Protein AF-0000000077109874 (afdb_homodimer)

Sequence (284 aa):
MPVMHNCFLELARESLQHNGEQWTRNAISRSYYGMYHSALRITNNLTPTHDTDGERLPGGSHMRLYTAFCNGEAAKVNGVDVDKVRKIGIKLKMLHAQRVNADYRLERKINRITAISALQDAEEIDALVDRMMNNPDDSLTAMPVMHNCFLELARESLQHNGEQWTRNAISRSYYGMYHSALRITNNLTPTHDTDGERLPGGSHMRLYTAFCNGEAAKVNGVDVDKVRKIGIKLKMLHAQRVNADYRLERKINRITAISALQDAEEIDALVDRMMNNPDDSLTA

Radius of gyration: 20.16 Å; Cα contacts (8 Å, |Δi|>4): 405; chains: 2; bounding box: 34×66×47 Å

pLDDT: mean 92.25, std 11.87, range [37.34, 98.88]

Nearest PDB structures (foldseek):
  2hsb-assembly1_A  TM=6.648E-01  e=2.455E-03  Archaeoglobus fulgidus
  2hsb-assembly1_A  TM=6.647E-01  e=2.513E-03  Archaeoglobus fulgidus

Organism: Salmonella typhi (NCBI:txid90370)

Structure (mmCIF, N/CA/C/O backbone):
data_AF-0000000077109874-model_v1
#
loop_
_entity.id
_entity.type
_entity.pdbx_description
1 polymer 'Bacteriophage protein'
#
loop_
_atom_site.group_PDB
_atom_site.id
_atom_site.type_symbol
_atom_site.label_atom_id
_atom_site.label_alt_id
_atom_site.label_comp_id
_atom_site.label_asym_id
_atom_site.label_entity_id
_atom_site.label_seq_id
_atom_site.pdbx_PDB_ins_code
_atom_site.Cartn_x
_atom_site.Cartn_y
_atom_site.Cartn_z
_atom_site.occupancy
_atom_site.B_iso_or_equiv
_atom_site.auth_seq_id
_atom_site.auth_comp_id
_atom_site.auth_asym_id
_atom_site.auth_atom_id
_atom_site.pdbx_PDB_model_num
ATOM 1 N N . MET A 1 1 ? 7.094 16.438 -13.391 1 62.62 1 MET A N 1
ATOM 2 C CA . MET A 1 1 ? 6.91 17.156 -12.133 1 62.62 1 MET A CA 1
ATOM 3 C C . MET A 1 1 ? 7.062 16.219 -10.945 1 62.62 1 MET A C 1
ATOM 5 O O . MET A 1 1 ? 6.73 15.039 -11.031 1 62.62 1 MET A O 1
ATOM 9 N N . PRO A 1 2 ? 7.629 16.75 -9.898 1 80.12 2 PRO A N 1
ATOM 10 C CA . PRO A 1 2 ? 7.762 15.891 -8.711 1 80.12 2 PRO A CA 1
ATOM 11 C C . PRO A 1 2 ? 6.414 15.477 -8.125 1 80.12 2 PRO A C 1
ATOM 13 O O . PRO A 1 2 ? 5.449 16.234 -8.195 1 80.12 2 PRO A O 1
ATOM 16 N N . VAL A 1 3 ? 6.281 14.289 -7.789 1 86.06 3 VAL A N 1
ATOM 17 C CA . VAL A 1 3 ? 5.047 13.781 -7.203 1 86.06 3 VAL A CA 1
ATOM 18 C C . VAL A 1 3 ? 4.914 14.266 -5.766 1 86.06 3 VAL A C 1
ATOM 20 O O . VAL A 1 3 ? 5.883 14.234 -5 1 86.06 3 VAL A O 1
ATOM 23 N N . MET A 1 4 ? 3.736 14.82 -5.477 1 87.94 4 MET A N 1
ATOM 24 C CA . MET A 1 4 ? 3.398 15.297 -4.137 1 87.94 4 MET A CA 1
ATOM 25 C C . MET A 1 4 ? 2.133 14.617 -3.625 1 87.94 4 MET A C 1
ATOM 27 O O . MET A 1 4 ? 1.492 13.859 -4.352 1 87.94 4 MET A O 1
ATOM 31 N N . HIS A 1 5 ? 1.854 14.883 -2.371 1 88.19 5 HIS A N 1
ATOM 32 C CA . HIS A 1 5 ? 0.682 14.281 -1.741 1 88.19 5 HIS A CA 1
ATOM 33 C C . HIS A 1 5 ? -0.582 14.57 -2.547 1 88.19 5 HIS A C 1
ATOM 35 O O . HIS A 1 5 ? -1.475 13.719 -2.627 1 88.19 5 HIS A O 1
ATOM 41 N N . ASN A 1 6 ? -0.704 15.727 -3.182 1 91.56 6 ASN A N 1
ATOM 42 C CA . ASN A 1 6 ? -1.906 16.109 -3.918 1 91.56 6 ASN A CA 1
ATOM 43 C C . ASN A 1 6 ? -2.07 15.273 -5.188 1 91.56 6 ASN A C 1
ATOM 45 O O . ASN A 1 6 ? -3.174 15.164 -5.723 1 91.56 6 ASN A O 1
ATOM 49 N N . CYS A 1 7 ? -0.994 14.734 -5.652 1 94.62 7 CYS A N 1
ATOM 50 C CA . CYS A 1 7 ? -1.055 13.875 -6.828 1 94.62 7 CYS A CA 1
ATOM 51 C C . CYS A 1 7 ? -1.838 12.602 -6.531 1 94.62 7 CYS A C 1
ATOM 53 O O . CYS A 1 7 ? -2.541 12.078 -7.402 1 94.62 7 CYS A O 1
ATOM 55 N N . PHE A 1 8 ? -1.703 12.109 -5.316 1 97.38 8 PHE A N 1
ATOM 56 C CA . PHE A 1 8 ? -2.467 10.938 -4.914 1 97.38 8 PHE A CA 1
ATOM 57 C C . PHE A 1 8 ? -3.961 11.234 -4.906 1 97.38 8 PHE A C 1
ATOM 59 O O . PHE A 1 8 ? -4.766 10.406 -5.336 1 97.38 8 PHE A O 1
ATOM 66 N N . LEU A 1 9 ? -4.273 12.414 -4.426 1 98.06 9 LEU A N 1
ATOM 67 C CA . LEU A 1 9 ? -5.68 12.789 -4.352 1 98.06 9 LEU A CA 1
ATOM 68 C C . LEU A 1 9 ? -6.27 12.961 -5.746 1 98.06 9 LEU A C 1
ATOM 70 O O . LEU A 1 9 ? -7.426 12.602 -5.988 1 98.06 9 LEU A O 1
ATOM 74 N N . GLU A 1 10 ? -5.516 13.477 -6.625 1 97.56 10 GLU A N 1
ATOM 75 C CA . GLU A 1 10 ? -5.949 13.594 -8.016 1 97.56 10 GLU A CA 1
ATOM 76 C C . GLU A 1 10 ? -6.191 12.219 -8.633 1 97.56 10 GLU A C 1
ATOM 78 O O . GLU A 1 10 ? -7.168 12.023 -9.359 1 97.56 10 GLU A O 1
ATOM 83 N N . LEU A 1 11 ? -5.293 11.32 -8.359 1 97.62 11 LEU A N 1
ATOM 84 C CA . LEU A 1 11 ? -5.449 9.961 -8.852 1 97.62 11 LEU A CA 1
ATOM 85 C C . LEU A 1 11 ? -6.699 9.312 -8.273 1 97.62 11 LEU A C 1
ATOM 87 O O . LEU A 1 11 ? -7.398 8.57 -8.969 1 97.62 11 LEU A O 1
ATOM 91 N N . ALA A 1 12 ? -6.914 9.539 -6.984 1 98.44 12 ALA A N 1
ATOM 92 C CA . ALA A 1 12 ? -8.125 9.016 -6.355 1 98.44 12 ALA A CA 1
ATOM 93 C C . ALA A 1 12 ? -9.375 9.555 -7.039 1 98.44 12 ALA A C 1
ATOM 95 O O . ALA A 1 12 ? -10.312 8.805 -7.332 1 98.44 12 ALA A O 1
ATOM 96 N N . ARG A 1 13 ? -9.391 10.836 -7.312 1 98.25 13 ARG A N 1
ATOM 97 C CA . ARG A 1 13 ? -10.516 11.469 -8 1 98.25 13 ARG A CA 1
ATOM 98 C C . ARG A 1 13 ? -10.711 10.859 -9.391 1 98.25 13 ARG A C 1
ATOM 100 O O . ARG A 1 13 ? -11.844 10.578 -9.789 1 98.25 13 ARG A O 1
ATOM 107 N N . GLU A 1 14 ? -9.648 10.727 -10.117 1 97.69 14 GLU A N 1
ATOM 108 C CA . GLU A 1 14 ? -9.711 10.133 -11.453 1 97.69 14 GLU A CA 1
ATOM 109 C C . GLU A 1 14 ? -10.258 8.711 -11.391 1 97.69 14 GLU A C 1
ATOM 111 O O . GLU A 1 14 ? -11.023 8.297 -12.266 1 97.69 14 GLU A O 1
ATOM 116 N N . SER A 1 15 ? -9.812 7.949 -10.398 1 97.75 15 SER A N 1
ATOM 117 C CA . SER A 1 15 ? -10.281 6.578 -10.234 1 97.75 15 SER A CA 1
ATOM 118 C C . SER A 1 15 ? -11.797 6.527 -10.07 1 97.75 15 SER A C 1
ATOM 120 O O . SER A 1 15 ? -12.453 5.613 -10.578 1 97.75 15 SER A O 1
ATOM 122 N N . LEU A 1 16 ? -12.336 7.52 -9.414 1 97.94 16 LEU A N 1
ATOM 123 C CA . LEU A 1 16 ? -13.766 7.551 -9.133 1 97.94 16 LEU A CA 1
ATOM 124 C C . LEU A 1 16 ? -14.562 7.91 -10.383 1 97.94 16 LEU A C 1
ATOM 126 O O . LEU A 1 16 ? -15.789 7.812 -10.391 1 97.94 16 LEU A O 1
ATOM 130 N N . GLN A 1 17 ? -13.875 8.32 -11.438 1 97.25 17 GLN A N 1
ATOM 131 C CA . GLN A 1 17 ? -14.547 8.594 -12.703 1 97.25 17 GLN A CA 1
ATOM 132 C C . GLN A 1 17 ? -14.797 7.312 -13.484 1 97.25 17 GLN A C 1
ATOM 134 O O . GLN A 1 17 ? -15.516 7.324 -14.484 1 97.25 17 GLN A O 1
ATOM 139 N N . HIS A 1 18 ? -14.188 6.277 -13.086 1 95.06 18 HIS A N 1
ATOM 140 C CA . HIS A 1 18 ? -14.359 4.984 -13.734 1 95.06 18 HIS A CA 1
ATOM 141 C C . HIS A 1 18 ? -15.289 4.078 -12.938 1 95.06 18 HIS A C 1
ATOM 143 O O . HIS A 1 18 ? -15.469 4.27 -11.734 1 95.06 18 HIS A O 1
ATOM 149 N N . ASN A 1 19 ? -15.891 3.188 -13.641 1 92.38 19 ASN A N 1
ATOM 150 C CA . ASN A 1 19 ? -16.766 2.211 -13.008 1 92.38 19 ASN A CA 1
ATOM 151 C C . ASN A 1 19 ? -16.031 0.914 -12.688 1 92.38 19 ASN A C 1
ATOM 153 O O . ASN A 1 19 ? -15.055 0.57 -13.359 1 92.38 19 ASN A O 1
ATOM 157 N N . GLY A 1 20 ? -16.562 0.241 -11.625 1 93 20 GLY A N 1
ATOM 158 C CA . GLY A 1 20 ? -15.969 -1.035 -11.242 1 93 20 GLY A CA 1
ATOM 159 C C . GLY A 1 20 ? -15.328 -1.01 -9.875 1 93 20 GLY A C 1
ATOM 160 O O . GLY A 1 20 ? -14.758 0.007 -9.469 1 93 20 GLY A O 1
ATOM 161 N N . GLU A 1 21 ? -15.383 -2.121 -9.211 1 96.19 21 GLU A N 1
ATOM 162 C CA . GLU A 1 21 ? -14.875 -2.213 -7.84 1 96.19 21 GLU A CA 1
ATOM 163 C C . GLU A 1 21 ? -13.367 -1.99 -7.789 1 96.19 21 GLU A C 1
ATOM 165 O O . GLU A 1 21 ? -12.852 -1.448 -6.812 1 96.19 21 GLU A O 1
ATOM 170 N N . GLN A 1 22 ? -12.648 -2.416 -8.867 1 96.19 22 GLN A N 1
ATOM 171 C CA . GLN A 1 22 ? -11.203 -2.24 -8.898 1 96.19 22 GLN A CA 1
ATOM 172 C C . GLN A 1 22 ? -10.82 -0.765 -8.805 1 96.19 22 GLN A C 1
ATOM 174 O O . GLN A 1 22 ? -9.852 -0.408 -8.125 1 96.19 22 GLN A O 1
ATOM 179 N N . TRP A 1 23 ? -11.594 0.059 -9.461 1 97.25 23 TRP A N 1
ATOM 180 C CA . TRP A 1 23 ? -11.328 1.494 -9.422 1 97.25 23 TRP A CA 1
ATOM 181 C C . TRP A 1 23 ? -11.727 2.086 -8.07 1 97.25 23 TRP A C 1
ATOM 183 O O . TRP A 1 23 ? -11.062 3.002 -7.574 1 97.25 23 TRP A O 1
ATOM 193 N N . THR A 1 24 ? -12.836 1.54 -7.527 1 98 24 THR A N 1
ATOM 194 C CA . THR A 1 24 ? -13.25 1.941 -6.188 1 98 24 THR A CA 1
ATOM 195 C C . THR A 1 24 ? -12.148 1.651 -5.168 1 98 24 THR A C 1
ATOM 197 O O . THR A 1 24 ? -11.812 2.512 -4.355 1 98 24 THR A O 1
ATOM 200 N N . ARG A 1 25 ? -11.57 0.513 -5.211 1 98.44 25 ARG A N 1
ATOM 201 C CA . ARG A 1 25 ? -10.484 0.117 -4.32 1 98.44 25 ARG A CA 1
ATOM 202 C C . ARG A 1 25 ? -9.25 0.995 -4.531 1 98.44 25 ARG A C 1
ATOM 204 O O . ARG A 1 25 ? -8.594 1.395 -3.566 1 98.44 25 ARG A O 1
ATOM 211 N N . ASN A 1 26 ? -8.953 1.29 -5.812 1 98.44 26 ASN A N 1
ATOM 212 C CA . ASN A 1 26 ? -7.824 2.16 -6.117 1 98.44 26 ASN A CA 1
ATOM 213 C C . ASN A 1 26 ? -8.008 3.551 -5.52 1 98.44 26 ASN A C 1
ATOM 215 O O . ASN A 1 26 ? -7.062 4.133 -4.988 1 98.44 26 ASN A O 1
ATOM 219 N N . ALA A 1 27 ? -9.234 4.074 -5.641 1 98.75 27 ALA A N 1
ATOM 220 C CA . ALA A 1 27 ? -9.531 5.395 -5.09 1 98.75 27 ALA A CA 1
ATOM 221 C C . ALA A 1 27 ? -9.281 5.43 -3.586 1 98.75 27 ALA A C 1
ATOM 223 O O . ALA A 1 27 ? -8.719 6.395 -3.068 1 98.75 27 ALA A O 1
ATOM 224 N N . ILE A 1 28 ? -9.656 4.414 -2.893 1 98.81 28 ILE A N 1
ATOM 225 C CA . ILE A 1 28 ? -9.469 4.332 -1.448 1 98.81 28 ILE A CA 1
ATOM 226 C C . ILE A 1 28 ? -7.973 4.301 -1.127 1 98.81 28 ILE A C 1
ATOM 228 O O . ILE A 1 28 ? -7.5 5.047 -0.268 1 98.81 28 ILE A O 1
ATOM 232 N N . SER A 1 29 ? -7.266 3.428 -1.804 1 98.75 29 SER A N 1
ATOM 233 C CA . SER A 1 29 ? -5.828 3.285 -1.601 1 98.75 29 SER A CA 1
ATOM 234 C C . SER A 1 29 ? -5.105 4.613 -1.799 1 98.75 29 SER A C 1
ATOM 236 O O . SER A 1 29 ? -4.359 5.059 -0.924 1 98.75 29 SER A O 1
ATOM 238 N N . ARG A 1 30 ? -5.383 5.258 -2.912 1 98.75 30 ARG A N 1
ATOM 239 C CA . ARG A 1 30 ? -4.703 6.512 -3.234 1 98.75 30 ARG A CA 1
ATOM 240 C C . ARG A 1 30 ? -5.117 7.621 -2.275 1 98.75 30 ARG A C 1
ATOM 242 O O . ARG A 1 30 ? -4.301 8.469 -1.911 1 98.75 30 ARG A O 1
ATOM 249 N N . SER A 1 31 ? -6.414 7.637 -1.899 1 98.88 31 SER A N 1
ATOM 250 C CA . SER A 1 31 ? -6.863 8.602 -0.901 1 98.88 31 SER A CA 1
ATOM 251 C C . SER A 1 31 ? -6.062 8.469 0.392 1 98.88 31 SER A C 1
ATOM 253 O O . SER A 1 31 ? -5.641 9.469 0.973 1 98.88 31 SER A O 1
ATOM 255 N N . TYR A 1 32 ? -5.852 7.25 0.779 1 98.81 32 TYR A N 1
ATOM 256 C CA . TYR A 1 32 ? -5.09 7.023 2.002 1 98.81 32 TYR A CA 1
ATOM 257 C C . TYR A 1 32 ? -3.678 7.586 1.877 1 98.81 32 TYR A C 1
ATOM 259 O O . TYR A 1 32 ? -3.201 8.289 2.77 1 98.81 32 TYR A O 1
ATOM 267 N N . TYR A 1 33 ? -3.033 7.266 0.783 1 98.44 33 TYR A N 1
ATOM 268 C CA . TYR A 1 33 ? -1.648 7.703 0.643 1 98.44 33 TYR A CA 1
ATOM 269 C C . TYR A 1 33 ? -1.563 9.219 0.542 1 98.44 33 TYR A C 1
ATOM 271 O O . TYR A 1 33 ? -0.597 9.828 1.01 1 98.44 33 TYR A O 1
ATOM 279 N N . GLY A 1 34 ? -2.566 9.836 -0.088 1 98.38 34 GLY A N 1
ATOM 280 C CA . GLY A 1 34 ? -2.631 11.289 -0.045 1 98.38 34 GLY A CA 1
ATOM 281 C C . GLY A 1 34 ? -2.691 11.836 1.367 1 98.38 34 GLY A C 1
ATOM 282 O O . GLY A 1 34 ? -1.944 12.758 1.712 1 98.38 34 GLY A O 1
ATOM 283 N N . MET A 1 35 ? -3.576 11.266 2.158 1 98.56 35 MET A N 1
ATOM 284 C CA . MET A 1 35 ? -3.717 11.688 3.549 1 98.56 35 MET A CA 1
ATOM 285 C C . MET A 1 35 ? -2.432 11.43 4.328 1 98.56 35 MET A C 1
ATOM 287 O O . MET A 1 35 ? -1.992 12.273 5.109 1 98.56 35 MET A O 1
ATOM 291 N N . TYR A 1 36 ? -1.847 10.289 4.117 1 98.38 36 TYR A N 1
ATOM 292 C CA . TYR A 1 36 ? -0.624 9.867 4.789 1 98.38 36 TYR A CA 1
ATOM 293 C C . TYR A 1 36 ? 0.502 10.867 4.559 1 98.38 36 TYR A C 1
ATOM 295 O O . TYR A 1 36 ? 1.109 11.359 5.516 1 98.38 36 TYR A O 1
ATOM 303 N N . HIS A 1 37 ? 0.724 11.195 3.35 1 97.88 37 HIS A N 1
ATOM 304 C CA . HIS A 1 37 ? 1.818 12.102 3.02 1 97.88 37 HIS A CA 1
ATOM 305 C C . HIS A 1 37 ? 1.514 13.523 3.477 1 97.88 37 HIS A C 1
ATOM 307 O O . HIS A 1 37 ? 2.422 14.266 3.863 1 97.88 37 HIS A O 1
ATOM 313 N N . SER A 1 38 ? 0.237 13.914 3.422 1 97.5 38 SER A N 1
ATOM 314 C CA . SER A 1 38 ? -0.129 15.211 3.977 1 97.5 38 SER A CA 1
ATOM 315 C C . SER A 1 38 ? 0.162 15.273 5.473 1 97.5 38 SER A C 1
ATOM 317 O O . SER A 1 38 ? 0.756 16.25 5.953 1 97.5 38 SER A O 1
ATOM 319 N N . ALA A 1 39 ? -0.251 14.211 6.168 1 97.5 39 ALA A N 1
ATOM 320 C CA . ALA A 1 39 ? -0.068 14.148 7.617 1 97.5 39 ALA A CA 1
ATOM 321 C C . ALA A 1 39 ? 1.413 14.164 7.984 1 97.5 39 ALA A C 1
ATOM 323 O O . ALA A 1 39 ? 1.802 14.742 9 1 97.5 39 ALA A O 1
ATOM 324 N N . LEU A 1 40 ? 2.234 13.586 7.195 1 96.81 40 LEU A N 1
ATOM 325 C CA . LEU A 1 40 ? 3.668 13.508 7.449 1 96.81 40 LEU A CA 1
ATOM 326 C C . LEU A 1 40 ? 4.289 14.898 7.52 1 96.81 40 LEU A C 1
ATOM 328 O O . LEU A 1 40 ? 5.328 15.086 8.156 1 96.81 40 LEU A O 1
ATOM 332 N N . ARG A 1 41 ? 3.666 15.82 6.887 1 95.44 41 ARG A N 1
ATOM 333 C CA . ARG A 1 41 ? 4.184 17.188 6.922 1 95.44 41 ARG A CA 1
ATOM 334 C C . ARG A 1 41 ? 4.16 17.734 8.344 1 95.44 41 ARG A C 1
ATOM 336 O O . ARG A 1 41 ? 5.004 18.562 8.703 1 95.44 41 ARG A O 1
ATOM 343 N N . ILE A 1 42 ? 3.266 17.266 9.156 1 95.88 42 ILE A N 1
ATOM 344 C CA . ILE A 1 42 ? 3.148 17.719 10.539 1 95.88 42 ILE A CA 1
ATOM 345 C C . ILE A 1 42 ? 4.371 17.266 11.336 1 95.88 42 ILE A C 1
ATOM 347 O O . ILE A 1 42 ? 4.836 17.969 12.227 1 95.88 42 ILE A O 1
ATOM 351 N N . THR A 1 43 ? 4.918 16.156 11 1 94.75 43 THR A N 1
ATOM 352 C CA . THR A 1 43 ? 6.031 15.562 11.734 1 94.75 43 THR A CA 1
ATOM 353 C C . THR A 1 43 ? 7.344 15.758 10.984 1 94.75 43 THR A C 1
ATOM 355 O O . THR A 1 43 ? 8.328 15.062 11.242 1 94.75 43 THR A O 1
ATOM 358 N N . ASN A 1 44 ? 7.383 16.609 10 1 93.94 44 ASN A N 1
ATOM 359 C CA . ASN A 1 44 ? 8.555 16.859 9.164 1 93.94 44 ASN A CA 1
ATOM 360 C C . ASN A 1 44 ? 9.016 15.586 8.469 1 93.94 44 ASN A C 1
ATOM 362 O O . ASN A 1 44 ? 10.219 15.289 8.438 1 93.94 44 ASN A O 1
ATOM 366 N N . ASN A 1 45 ? 8.031 14.734 8.008 1 91.62 45 ASN A N 1
ATOM 367 C CA . ASN A 1 45 ? 8.227 13.523 7.215 1 91.62 45 ASN A CA 1
ATOM 368 C C . ASN A 1 45 ? 8.898 12.422 8.023 1 91.62 45 ASN A C 1
ATOM 370 O O . ASN A 1 45 ? 9.57 11.555 7.461 1 91.62 45 ASN A O 1
ATOM 374 N N . LEU A 1 46 ? 8.742 12.516 9.344 1 89.75 46 LEU A N 1
ATOM 375 C CA . LEU A 1 46 ? 9.312 11.5 10.227 1 89.75 46 LEU A CA 1
ATOM 376 C C . LEU A 1 46 ? 8.211 10.641 10.852 1 89.75 46 LEU A C 1
ATOM 378 O O . LEU A 1 46 ? 7.152 11.156 11.219 1 89.75 46 LEU A O 1
ATOM 382 N N . THR A 1 47 ? 8.453 9.406 10.914 1 91.38 47 THR A N 1
ATOM 383 C CA . THR A 1 47 ? 7.629 8.461 11.641 1 91.38 47 THR A CA 1
ATOM 384 C C . THR A 1 47 ? 8.367 7.941 12.875 1 91.38 47 THR A C 1
ATOM 386 O O . THR A 1 47 ? 9.516 7.512 12.789 1 91.38 47 THR A O 1
ATOM 389 N N . PRO A 1 48 ? 7.723 8.047 13.977 1 89.5 48 PRO A N 1
ATOM 390 C CA . PRO A 1 48 ? 8.414 7.578 15.18 1 89.5 48 PRO A CA 1
ATOM 391 C C . PRO A 1 48 ? 8.812 6.109 15.102 1 89.5 48 PRO A C 1
ATOM 393 O O . PRO A 1 48 ? 8.055 5.285 14.578 1 89.5 48 PRO A O 1
ATOM 396 N N . THR A 1 49 ? 9.969 5.785 15.531 1 89.06 49 THR A N 1
ATOM 397 C CA . THR A 1 49 ? 10.453 4.41 15.531 1 89.06 49 THR A CA 1
ATOM 398 C C . THR A 1 49 ? 10.766 3.945 16.953 1 89.06 49 THR A C 1
ATOM 400 O O . THR A 1 49 ? 10.75 2.746 17.234 1 89.06 49 THR A O 1
ATOM 403 N N . HIS A 1 50 ? 11.07 4.852 17.75 1 87.75 50 HIS A N 1
ATOM 404 C CA . HIS A 1 50 ? 11.398 4.574 19.141 1 87.75 50 HIS A CA 1
ATOM 405 C C . HIS A 1 50 ? 10.648 5.508 20.094 1 87.75 50 HIS A C 1
ATOM 407 O O . HIS A 1 50 ? 10.258 6.609 19.703 1 87.75 50 HIS A O 1
ATOM 413 N N . ASP A 1 51 ? 10.422 4.98 21.266 1 79.69 51 ASP A N 1
ATOM 414 C CA . ASP A 1 51 ? 9.805 5.848 22.266 1 79.69 51 ASP A CA 1
ATOM 415 C C . ASP A 1 51 ? 10.844 6.75 22.922 1 79.69 51 ASP A C 1
ATOM 417 O O . ASP A 1 51 ? 11.992 6.809 22.484 1 79.69 51 ASP A O 1
ATOM 421 N N . THR A 1 52 ? 10.406 7.547 23.938 1 77.88 52 THR A N 1
ATOM 422 C CA . THR A 1 52 ? 11.258 8.516 24.609 1 77.88 52 THR A CA 1
ATOM 423 C C . THR A 1 52 ? 12.398 7.816 25.344 1 77.88 52 THR A C 1
ATOM 425 O O . THR A 1 52 ? 13.453 8.414 25.594 1 77.88 52 THR A O 1
ATOM 428 N N . ASP A 1 53 ? 12.242 6.531 25.547 1 86.06 53 ASP A N 1
ATOM 429 C CA . ASP A 1 53 ? 13.25 5.766 26.266 1 86.06 53 ASP A CA 1
ATOM 430 C C . ASP A 1 53 ? 14.188 5.035 25.312 1 86.06 53 ASP A C 1
ATOM 432 O O . ASP A 1 53 ? 15.07 4.289 25.734 1 86.06 53 ASP A O 1
ATOM 436 N N . GLY A 1 54 ? 13.883 5.18 24.094 1 86.38 54 GLY A N 1
ATOM 437 C CA . GLY A 1 54 ? 14.758 4.586 23.094 1 86.38 54 GLY A CA 1
ATOM 438 C C . GLY A 1 54 ? 14.32 3.189 22.688 1 86.38 54 GLY A C 1
ATOM 439 O O . GLY A 1 54 ? 15.023 2.518 21.922 1 86.38 54 GLY A O 1
ATOM 440 N N . GLU A 1 55 ? 13.258 2.797 23.188 1 86.62 55 GLU A N 1
ATOM 441 C CA . GLU A 1 55 ? 12.766 1.467 22.844 1 86.62 55 GLU A CA 1
ATOM 442 C C . GLU A 1 55 ? 11.961 1.49 21.547 1 86.62 55 GLU A C 1
ATOM 444 O O . GLU A 1 55 ? 11.211 2.434 21.297 1 86.62 55 GLU A O 1
ATOM 449 N N . ARG A 1 56 ? 12.133 0.43 20.766 1 87 56 ARG A N 1
ATOM 450 C CA . ARG A 1 56 ? 11.422 0.321 19.484 1 87 56 ARG A CA 1
ATOM 451 C C . ARG A 1 56 ? 9.914 0.265 19.703 1 87 56 ARG A C 1
ATOM 453 O O . ARG A 1 56 ? 9.43 -0.471 20.562 1 87 56 ARG A O 1
ATOM 460 N N . LEU A 1 57 ? 9.242 1.102 18.984 1 85.94 57 LEU A N 1
ATOM 461 C CA . LEU A 1 57 ? 7.785 1.099 19.062 1 85.94 57 LEU A CA 1
ATOM 462 C C . LEU A 1 57 ? 7.203 -0.093 18.297 1 85.94 57 LEU A C 1
ATOM 464 O O . LEU A 1 57 ? 7.695 -0.456 17.234 1 85.94 57 LEU A O 1
ATOM 468 N N . PRO A 1 58 ? 6.254 -0.662 18.875 1 82.25 58 PRO A N 1
ATOM 469 C CA . PRO A 1 58 ? 5.625 -1.787 18.172 1 82.25 58 PRO A CA 1
ATOM 470 C C . PRO A 1 58 ? 4.812 -1.348 16.953 1 82.25 58 PRO A C 1
ATOM 472 O O . PRO A 1 58 ? 4.492 -0.165 16.812 1 82.25 58 PRO A O 1
ATOM 475 N N . GLY A 1 59 ? 4.598 -2.359 16.062 1 83.31 59 GLY A N 1
ATOM 476 C CA . GLY A 1 59 ? 3.713 -2.113 14.93 1 83.31 59 GLY A CA 1
ATOM 477 C C . GLY A 1 59 ? 4.441 -1.609 13.695 1 83.31 59 GLY A C 1
ATOM 478 O O . GLY A 1 59 ? 5.59 -1.167 13.789 1 83.31 59 GLY A O 1
ATOM 479 N N . GLY A 1 60 ? 3.795 -1.626 12.602 1 86.38 60 GLY A N 1
ATOM 480 C CA . GLY A 1 60 ? 4.355 -1.132 11.352 1 86.38 60 GLY A CA 1
ATOM 481 C C . GLY A 1 60 ? 4.387 0.383 11.273 1 86.38 60 GLY A C 1
ATOM 482 O O . GLY A 1 60 ? 3.912 1.068 12.18 1 86.38 60 GLY A O 1
ATOM 483 N N . SER A 1 61 ? 4.973 0.898 10.25 1 89.62 61 SER A N 1
ATOM 484 C CA . SER A 1 61 ? 5.18 2.33 10.062 1 89.62 61 SER A CA 1
ATOM 485 C C . SER A 1 61 ? 3.859 3.092 10.109 1 89.62 61 SER A C 1
ATOM 487 O O . SER A 1 61 ? 3.781 4.172 10.703 1 89.62 61 SER A O 1
ATOM 489 N N . HIS A 1 62 ? 2.748 2.57 9.508 1 94.69 62 HIS A N 1
ATOM 490 C CA . HIS A 1 62 ? 1.454 3.242 9.5 1 94.69 62 HIS A CA 1
ATOM 491 C C . HIS A 1 62 ? 0.877 3.355 10.906 1 94.69 62 HIS A C 1
ATOM 493 O O . HIS A 1 62 ? 0.395 4.418 11.297 1 94.69 62 HIS A O 1
ATOM 499 N N . MET A 1 63 ? 0.977 2.336 11.641 1 94 63 MET A N 1
ATOM 500 C CA . MET A 1 63 ? 0.465 2.314 13.008 1 94 63 MET A CA 1
ATOM 501 C C . MET A 1 63 ? 1.254 3.27 13.898 1 94 63 MET A C 1
ATOM 503 O O . MET A 1 63 ? 0.671 3.998 14.703 1 94 63 MET A O 1
ATOM 507 N N . ARG A 1 64 ? 2.525 3.24 13.812 1 94.25 64 ARG A N 1
ATOM 508 C CA . ARG A 1 64 ? 3.354 4.133 14.617 1 94.25 64 ARG A CA 1
ATOM 509 C C . ARG A 1 64 ? 3.016 5.594 14.336 1 94.25 64 ARG A C 1
ATOM 511 O O . ARG A 1 64 ? 2.98 6.418 15.258 1 94.25 64 ARG A O 1
ATOM 518 N N . LEU A 1 65 ? 2.766 5.895 13.078 1 96.19 65 LEU A N 1
ATOM 519 C CA . LEU A 1 65 ? 2.432 7.266 12.711 1 96.19 65 LEU A CA 1
ATOM 520 C C . LEU A 1 65 ? 1.116 7.699 13.352 1 96.19 65 LEU A C 1
ATOM 522 O O . LEU A 1 65 ? 1.074 8.68 14.086 1 96.19 65 LEU A O 1
ATOM 526 N N . TYR A 1 66 ? 0.003 6.922 13.07 1 97.06 66 TYR A N 1
ATOM 527 C CA . TYR A 1 66 ? -1.276 7.41 13.57 1 97.06 66 TYR A CA 1
ATOM 528 C C . TYR A 1 66 ? -1.345 7.301 15.086 1 97.06 66 TYR A C 1
ATOM 530 O O . TYR A 1 66 ? -2.088 8.039 15.742 1 97.06 66 TYR A O 1
ATOM 538 N N . THR A 1 67 ? -0.512 6.438 15.719 1 96.06 67 THR A N 1
ATOM 539 C CA . THR A 1 67 ? -0.446 6.395 17.172 1 96.06 67 THR A CA 1
ATOM 540 C C . THR A 1 67 ? 0.158 7.68 17.734 1 96.06 67 THR A C 1
ATOM 542 O O . THR A 1 67 ? -0.361 8.25 18.688 1 96.06 67 THR A O 1
ATOM 545 N N . ALA A 1 68 ? 1.229 8.156 17.125 1 95.06 68 ALA A N 1
ATOM 546 C CA . ALA A 1 68 ? 1.854 9.414 17.516 1 95.06 68 ALA A CA 1
ATOM 547 C C . ALA A 1 68 ? 0.883 10.578 17.359 1 95.06 68 ALA A C 1
ATOM 549 O O . ALA A 1 68 ? 0.913 11.531 18.141 1 95.06 68 ALA A O 1
ATOM 550 N N . PHE A 1 69 ? 0.033 10.516 16.375 1 97.69 69 PHE A N 1
ATOM 551 C CA . PHE A 1 69 ? -0.983 11.539 16.172 1 97.69 69 PHE A CA 1
ATOM 552 C C . PHE A 1 69 ? -2.072 11.445 17.234 1 97.69 69 PHE A C 1
ATOM 554 O O . PHE A 1 69 ? -2.416 12.453 17.859 1 97.69 69 PHE A O 1
ATOM 561 N N . CYS A 1 70 ? -2.561 10.297 17.469 1 97.19 70 CYS A N 1
ATOM 562 C CA . CYS A 1 70 ? -3.674 10.07 18.375 1 97.19 70 CYS A CA 1
ATOM 563 C C . CYS A 1 70 ? -3.285 10.43 19.812 1 97.19 70 CYS A C 1
ATOM 565 O O . CYS A 1 70 ? -4.109 10.938 20.578 1 97.19 70 CYS A O 1
ATOM 567 N N . ASN A 1 71 ? -2.066 10.164 20.125 1 94.75 71 ASN A N 1
ATOM 568 C CA . ASN A 1 71 ? -1.656 10.445 21.5 1 94.75 71 ASN A CA 1
ATOM 569 C C . ASN A 1 71 ? -1.177 11.883 21.656 1 94.75 71 ASN A C 1
ATOM 571 O O . ASN A 1 71 ? -0.811 12.305 22.75 1 94.75 71 ASN A O 1
ATOM 575 N N . GLY A 1 72 ? -1.065 12.609 20.562 1 94.94 72 GLY A N 1
ATOM 576 C CA . GLY A 1 72 ? -0.768 14.031 20.609 1 94.94 72 GLY A CA 1
ATOM 577 C C . GLY A 1 72 ? 0.711 14.336 20.469 1 94.94 72 GLY A C 1
ATOM 578 O O . GLY A 1 72 ? 1.102 15.5 20.359 1 94.94 72 GLY A O 1
ATOM 579 N N . GLU A 1 73 ? 1.569 13.367 20.453 1 93.81 73 GLU A N 1
ATOM 580 C CA . GLU A 1 73 ? 3.014 13.562 20.391 1 93.81 73 GLU A CA 1
ATOM 581 C C . GLU A 1 73 ? 3.424 14.25 19.078 1 93.81 73 GLU A C 1
ATOM 583 O O . GLU A 1 73 ? 4.371 15.039 19.062 1 93.81 73 GLU A O 1
ATOM 588 N N . ALA A 1 74 ? 2.709 13.984 18.062 1 95.19 74 ALA A N 1
ATOM 589 C CA . ALA A 1 74 ? 3.023 14.562 16.75 1 95.19 74 ALA A CA 1
ATOM 590 C C . ALA A 1 74 ? 2.85 16.078 16.766 1 95.19 74 ALA A C 1
ATOM 592 O O . ALA A 1 74 ? 3.537 16.797 16.031 1 95.19 74 ALA A O 1
ATOM 593 N N . ALA A 1 75 ? 1.953 16.578 17.594 1 95.5 75 ALA A N 1
ATOM 594 C CA . ALA A 1 75 ? 1.667 18.016 17.656 1 95.5 75 ALA A CA 1
ATOM 595 C C . ALA A 1 75 ? 2.867 18.797 18.188 1 95.5 75 ALA A C 1
ATOM 597 O O . ALA A 1 75 ? 3.049 19.969 17.859 1 95.5 75 ALA A O 1
ATOM 598 N N . LYS A 1 76 ? 3.641 18.125 18.938 1 92.81 76 LYS A N 1
ATOM 599 C CA . LYS A 1 76 ? 4.766 18.781 19.609 1 92.81 76 LYS A CA 1
ATOM 600 C C . LYS A 1 76 ? 5.871 19.125 18.609 1 92.81 76 LYS A C 1
ATOM 602 O O . LYS A 1 76 ? 6.629 20.078 18.812 1 92.81 76 LYS A O 1
ATOM 607 N N . VAL A 1 77 ? 6.012 18.438 17.578 1 91.5 77 VAL A N 1
ATOM 608 C CA . VAL A 1 77 ? 7.102 18.594 16.609 1 91.5 77 VAL A CA 1
ATOM 609 C C . VAL A 1 77 ? 7.086 20 16.031 1 91.5 77 VAL A C 1
ATOM 611 O O . VAL A 1 77 ? 8.125 20.656 15.961 1 91.5 77 VAL A O 1
ATOM 614 N N . ASN A 1 78 ? 5.918 20.516 15.672 1 91.94 78 ASN A N 1
ATOM 615 C CA . ASN A 1 78 ? 5.816 21.828 15.062 1 91.94 78 ASN A CA 1
ATOM 616 C C . ASN A 1 78 ? 4.953 22.766 15.914 1 91.94 78 ASN A C 1
ATOM 618 O O . ASN A 1 78 ? 4.594 23.859 15.469 1 91.94 78 ASN A O 1
ATOM 622 N N . GLY A 1 79 ? 4.621 22.234 17.094 1 92.94 79 GLY A N 1
ATOM 623 C CA . GLY A 1 79 ? 3.867 23.078 18.016 1 92.94 79 GLY A CA 1
ATOM 624 C C . GLY A 1 79 ? 2.498 23.453 17.484 1 92.94 79 GLY A C 1
ATOM 625 O O . GLY A 1 79 ? 2.115 24.625 17.531 1 92.94 79 GLY A O 1
ATOM 626 N N . VAL A 1 80 ? 1.813 22.5 16.891 1 94.69 80 VAL A N 1
ATOM 627 C CA . VAL A 1 80 ? 0.494 22.75 16.328 1 94.69 80 VAL A CA 1
ATOM 628 C C . VAL A 1 80 ? -0.587 22.266 17.297 1 94.69 80 VAL A C 1
ATOM 630 O O . VAL A 1 80 ? -0.282 21.688 18.328 1 94.69 80 VAL A O 1
ATOM 633 N N . ASP A 1 81 ? -1.834 22.578 16.984 1 95.69 81 ASP A N 1
ATOM 634 C CA . ASP A 1 81 ? -2.982 22.266 17.844 1 95.69 81 ASP A CA 1
ATOM 635 C C . ASP A 1 81 ? -3.117 20.766 18.062 1 95.69 81 ASP A C 1
ATOM 637 O O . ASP A 1 81 ? -3.314 20 17.109 1 95.69 81 ASP A O 1
ATOM 641 N N . VAL A 1 82 ? -3.115 20.344 19.312 1 97.06 82 VAL A N 1
ATOM 642 C CA . VAL A 1 82 ? -3.086 18.938 19.672 1 97.06 82 VAL A CA 1
ATOM 643 C C . VAL A 1 82 ? -4.422 18.281 19.312 1 97.06 82 VAL A C 1
ATOM 645 O O . VAL A 1 82 ? -4.461 17.125 18.891 1 97.06 82 VAL A O 1
ATOM 648 N N . ASP A 1 83 ? -5.465 18.953 19.453 1 97.5 83 ASP A N 1
ATOM 649 C CA . ASP A 1 83 ? -6.777 18.391 19.172 1 97.5 83 ASP A CA 1
ATOM 650 C C . ASP A 1 83 ? -6.941 18.125 17.672 1 97.5 83 ASP A C 1
ATOM 652 O O . ASP A 1 83 ? -7.508 17.094 17.281 1 97.5 83 ASP A O 1
ATOM 656 N N . LYS A 1 84 ? -6.492 19.031 16.875 1 97.62 84 LYS A N 1
ATOM 657 C CA . LYS A 1 84 ? -6.527 18.828 15.43 1 97.62 84 LYS A CA 1
ATOM 658 C C . LYS A 1 84 ? -5.645 17.656 15.008 1 97.62 84 LYS A C 1
ATOM 660 O O . LYS A 1 84 ? -6.027 16.859 14.141 1 97.62 84 LYS A O 1
ATOM 665 N N . VAL A 1 85 ? -4.555 17.594 15.664 1 98 85 VAL A N 1
ATOM 666 C CA . VAL A 1 85 ? -3.621 16.516 15.375 1 98 85 VAL A CA 1
ATOM 667 C C . VAL A 1 85 ? -4.25 15.18 15.75 1 98 85 VAL A C 1
ATOM 669 O O . VAL A 1 85 ? -4.133 14.203 15.008 1 98 85 VAL A O 1
ATOM 672 N N . ARG A 1 86 ? -4.91 15.109 16.844 1 98.25 86 ARG A N 1
ATOM 673 C CA . ARG A 1 86 ? -5.59 13.883 17.266 1 98.25 86 ARG A CA 1
ATOM 674 C C . ARG A 1 86 ? -6.676 13.492 16.266 1 98.25 86 ARG A C 1
ATOM 676 O O . ARG A 1 86 ? -6.852 12.312 15.953 1 98.25 86 ARG A O 1
ATOM 683 N N . LYS A 1 87 ? -7.398 14.484 15.773 1 98.06 87 LYS A N 1
ATOM 684 C CA . LYS A 1 87 ? -8.422 14.234 14.758 1 98.06 87 LYS A CA 1
ATOM 685 C C . LYS A 1 87 ? -7.805 13.633 13.5 1 98.06 87 LYS A C 1
ATOM 687 O O . LYS A 1 87 ? -8.359 12.688 12.922 1 98.06 87 LYS A O 1
ATOM 692 N N . ILE A 1 88 ? -6.711 14.172 13.109 1 98.5 88 ILE A N 1
ATOM 693 C CA . ILE A 1 88 ? -6.004 13.648 11.945 1 98.5 88 ILE A CA 1
ATOM 694 C C . ILE A 1 88 ? -5.609 12.195 12.203 1 98.5 88 ILE A C 1
ATOM 696 O O . ILE A 1 88 ? -5.758 11.336 11.32 1 98.5 88 ILE A O 1
ATOM 700 N N . GLY A 1 89 ? -5.105 11.938 13.398 1 98.44 89 GLY A N 1
ATOM 701 C CA . GLY A 1 89 ? -4.711 10.586 13.758 1 98.44 89 GLY A CA 1
ATOM 702 C C . GLY A 1 89 ? -5.84 9.578 13.625 1 98.44 89 GLY A C 1
ATOM 703 O O . GLY A 1 89 ? -5.645 8.484 13.086 1 98.44 89 GLY A O 1
ATOM 704 N N . ILE A 1 90 ? -6.984 9.977 14.078 1 98.44 90 ILE A N 1
ATOM 705 C CA . ILE A 1 90 ? -8.156 9.102 14.023 1 98.44 90 ILE A CA 1
ATOM 706 C C . ILE A 1 90 ? -8.523 8.828 12.562 1 98.44 90 ILE A C 1
ATOM 708 O O . ILE A 1 90 ? -8.781 7.684 12.188 1 98.44 90 ILE A O 1
ATOM 712 N N . LYS A 1 91 ? -8.539 9.828 11.758 1 98.69 91 LYS A N 1
ATOM 713 C CA . LYS A 1 91 ? -8.875 9.68 10.344 1 98.69 91 LYS A CA 1
ATOM 714 C C . LYS A 1 91 ? -7.836 8.82 9.625 1 98.69 91 LYS A C 1
ATOM 716 O O . LYS A 1 91 ? -8.18 8.016 8.758 1 98.69 91 LYS A O 1
ATOM 721 N N . LEU A 1 92 ? -6.594 9.039 9.969 1 98.56 92 LEU A N 1
ATOM 722 C CA . LEU A 1 92 ? -5.52 8.227 9.406 1 98.56 92 LEU A CA 1
ATOM 723 C C . LEU A 1 92 ? -5.73 6.75 9.727 1 98.56 92 LEU A C 1
ATOM 725 O O . LEU A 1 92 ? -5.617 5.898 8.844 1 98.56 92 LEU A O 1
ATOM 729 N N . LYS A 1 93 ? -5.973 6.516 10.961 1 98.38 93 LYS A N 1
ATOM 730 C CA . LYS A 1 93 ? -6.188 5.145 11.414 1 98.38 93 LYS A CA 1
ATOM 731 C C . LYS A 1 93 ? -7.352 4.496 10.672 1 98.38 93 LYS A C 1
ATOM 733 O O . LYS A 1 93 ? -7.238 3.363 10.195 1 98.38 93 LYS A O 1
ATOM 738 N N . MET A 1 94 ? -8.398 5.176 10.555 1 98.44 94 MET A N 1
ATOM 739 C CA . MET A 1 94 ? -9.586 4.66 9.883 1 98.44 94 MET A CA 1
ATOM 740 C C . MET A 1 94 ? -9.312 4.418 8.398 1 98.44 94 MET A C 1
ATOM 742 O O . MET A 1 94 ? -9.68 3.375 7.859 1 98.44 94 MET A O 1
ATOM 746 N N . LEU A 1 95 ? -8.727 5.375 7.727 1 98.69 95 LEU A N 1
ATOM 747 C CA . LEU A 1 95 ? -8.469 5.238 6.297 1 98.69 95 LEU A CA 1
ATOM 748 C C . LEU A 1 95 ? -7.422 4.16 6.035 1 98.69 95 LEU A C 1
ATOM 750 O O . LEU A 1 95 ? -7.445 3.506 4.992 1 98.69 95 LEU A O 1
ATOM 754 N N . HIS A 1 96 ? -6.457 4.012 6.965 1 98.25 96 HIS A N 1
ATOM 755 C CA . HIS A 1 96 ? -5.516 2.904 6.84 1 98.25 96 HIS A CA 1
ATOM 756 C C . HIS A 1 96 ? -6.238 1.563 6.805 1 98.25 96 HIS A C 1
ATOM 758 O O . HIS A 1 96 ? -5.91 0.696 5.992 1 98.25 96 HIS A O 1
ATOM 764 N N . ALA A 1 97 ? -7.199 1.404 7.66 1 98.06 97 ALA A N 1
ATOM 765 C CA . ALA A 1 97 ? -7.98 0.172 7.668 1 98.06 97 ALA A CA 1
ATOM 766 C C . ALA A 1 97 ? -8.695 -0.032 6.336 1 98.06 97 ALA A C 1
ATOM 768 O O . ALA A 1 97 ? -8.773 -1.154 5.832 1 98.06 97 ALA A O 1
ATOM 769 N N . GLN A 1 98 ? -9.25 0.986 5.805 1 98.38 98 GLN A N 1
ATOM 770 C CA . GLN A 1 98 ? -9.93 0.898 4.516 1 98.38 98 GLN A CA 1
ATOM 771 C C . GLN A 1 98 ? -8.945 0.552 3.4 1 98.38 98 GLN A C 1
ATOM 773 O O . GLN A 1 98 ? -9.281 -0.21 2.49 1 98.38 98 GLN A O 1
ATOM 778 N N . ARG A 1 99 ? -7.77 1.181 3.439 1 98.25 99 ARG A N 1
ATOM 779 C CA . ARG A 1 99 ? -6.742 0.867 2.451 1 98.25 99 ARG A CA 1
ATOM 780 C C . ARG A 1 99 ? -6.348 -0.604 2.521 1 98.25 99 ARG A C 1
ATOM 782 O O . ARG A 1 99 ? -6.152 -1.25 1.489 1 98.25 99 ARG A O 1
ATOM 789 N N . VAL A 1 100 ? -6.215 -1.159 3.725 1 97.12 100 VAL A N 1
ATOM 790 C CA . VAL A 1 100 ? -5.906 -2.574 3.898 1 97.12 100 VAL A CA 1
ATOM 791 C C . VAL A 1 100 ? -7.012 -3.426 3.281 1 97.12 100 VAL A C 1
ATOM 793 O O . VAL A 1 100 ? -6.738 -4.375 2.545 1 97.12 100 VAL A O 1
ATOM 796 N N . ASN A 1 101 ? -8.25 -3.092 3.543 1 97.31 101 ASN A N 1
ATOM 797 C CA . ASN A 1 101 ? -9.359 -3.809 2.934 1 97.31 101 ASN A CA 1
ATOM 798 C C . ASN A 1 101 ? -9.312 -3.725 1.41 1 97.31 101 ASN A C 1
ATOM 800 O O . ASN A 1 101 ? -9.547 -4.719 0.722 1 97.31 101 ASN A O 1
ATOM 804 N N . ALA A 1 102 ? -9.031 -2.568 0.902 1 97.81 102 ALA A N 1
ATOM 805 C CA . ALA A 1 102 ? -9.07 -2.299 -0.533 1 97.81 102 ALA A CA 1
ATOM 806 C C . ALA A 1 102 ? -7.969 -3.061 -1.263 1 97.81 102 ALA A C 1
ATOM 808 O O . ALA A 1 102 ? -8.188 -3.59 -2.354 1 97.81 102 ALA A O 1
ATOM 809 N N . ASP A 1 103 ? -6.793 -3.148 -0.69 1 97.31 103 ASP A N 1
ATOM 810 C CA . ASP A 1 103 ? -5.645 -3.688 -1.407 1 97.31 103 ASP A CA 1
ATOM 811 C C . ASP A 1 103 ? -5.461 -5.176 -1.116 1 97.31 103 ASP A C 1
ATOM 813 O O . ASP A 1 103 ? -4.883 -5.906 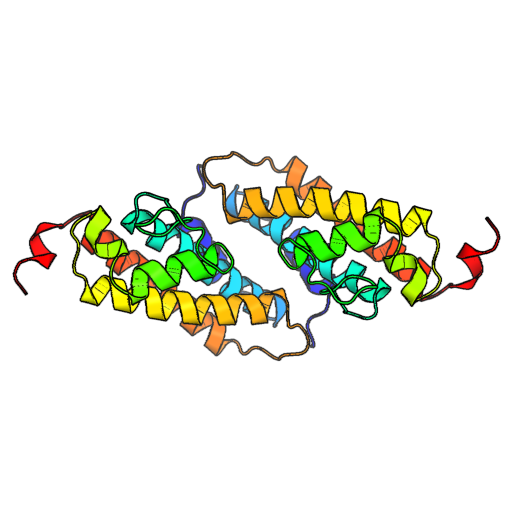-1.924 1 97.31 103 ASP A O 1
ATOM 817 N N . TYR A 1 104 ? -6.082 -5.641 0.08 1 95.94 104 TYR A N 1
ATOM 818 C CA . TYR A 1 104 ? -5.656 -6.98 0.471 1 95.94 104 TYR A CA 1
ATOM 819 C C . TYR A 1 104 ? -6.855 -7.906 0.636 1 95.94 104 TYR A C 1
ATOM 821 O O . TYR A 1 104 ? -6.738 -9.125 0.461 1 95.94 104 TYR A O 1
ATOM 829 N N . ARG A 1 105 ? -7.902 -7.355 1.046 1 95.75 105 ARG A N 1
ATOM 830 C CA . ARG A 1 105 ? -9.047 -8.195 1.36 1 95.75 105 ARG A CA 1
ATOM 831 C C . ARG A 1 105 ? -10.016 -8.266 0.182 1 95.75 105 ARG A C 1
ATOM 833 O O . ARG A 1 105 ? -11.102 -7.691 0.227 1 95.75 105 ARG A O 1
ATOM 840 N N . LEU A 1 106 ? -9.695 -9.086 -0.763 1 95.25 106 LEU A N 1
ATOM 841 C CA . LEU A 1 106 ? -10.43 -9.102 -2.023 1 95.25 106 LEU A CA 1
ATOM 842 C C . LEU A 1 106 ? -11.797 -9.766 -1.853 1 95.25 106 LEU A C 1
ATOM 844 O O . LEU A 1 106 ? -12.688 -9.578 -2.682 1 95.25 106 LEU A O 1
ATOM 848 N N . GLU A 1 107 ? -11.93 -10.547 -0.82 1 93.88 107 GLU A N 1
ATOM 849 C CA . GLU A 1 107 ? -13.195 -11.234 -0.545 1 93.88 107 GLU A CA 1
ATOM 850 C C . GLU A 1 107 ? -14.234 -10.266 0.014 1 93.88 107 GLU A C 1
ATOM 852 O O . GLU A 1 107 ? -15.43 -10.578 0.024 1 93.88 107 GLU A O 1
ATOM 857 N N . ARG A 1 108 ? -13.742 -9.141 0.519 1 94.75 108 ARG A N 1
ATOM 858 C CA . ARG A 1 108 ? -14.648 -8.148 1.078 1 94.75 108 ARG A CA 1
ATOM 859 C C . ARG A 1 108 ? -15.164 -7.203 -0.004 1 94.75 108 ARG A C 1
ATOM 861 O O . ARG A 1 108 ? -14.375 -6.648 -0.774 1 94.75 108 ARG A O 1
ATOM 868 N N . LYS A 1 109 ? -16.422 -7.074 -0.09 1 93.38 109 LYS A N 1
ATOM 869 C CA . LYS A 1 109 ? -17 -6.121 -1.033 1 93.38 109 LYS A CA 1
ATOM 870 C C . LYS A 1 109 ? -16.844 -4.688 -0.529 1 93.38 109 LYS A C 1
ATOM 872 O O . LYS A 1 109 ? -17.062 -4.418 0.656 1 93.38 109 LYS A O 1
ATOM 877 N N . ILE A 1 110 ? -16.469 -3.834 -1.411 1 95.12 110 ILE A N 1
ATOM 878 C CA . ILE A 1 110 ? -16.297 -2.432 -1.054 1 95.12 110 ILE A CA 1
ATOM 879 C C . ILE A 1 110 ? -17.219 -1.558 -1.897 1 95.12 110 ILE A C 1
ATOM 881 O O . ILE A 1 110 ? -17.297 -1.722 -3.117 1 95.12 110 ILE A O 1
ATOM 885 N N . ASN A 1 111 ? -17.844 -0.679 -1.198 1 93.31 111 ASN A N 1
ATOM 886 C CA . ASN A 1 111 ? -18.812 0.193 -1.854 1 93.31 111 ASN A CA 1
ATOM 887 C C . ASN A 1 111 ? -18.172 1.492 -2.328 1 93.31 111 ASN A C 1
ATOM 889 O O . ASN A 1 111 ? -17.25 2.006 -1.682 1 93.31 111 ASN A O 1
ATOM 893 N N . ARG A 1 112 ? -18.75 1.998 -3.359 1 96.62 112 ARG A N 1
ATOM 894 C CA . ARG A 1 112 ? -18.266 3.24 -3.949 1 96.62 112 ARG A CA 1
ATOM 895 C C . ARG A 1 112 ? -18.391 4.398 -2.965 1 96.62 112 ARG A C 1
ATOM 897 O O . ARG A 1 112 ? -17.547 5.293 -2.943 1 96.62 112 ARG A O 1
ATOM 904 N N . ILE A 1 113 ? -19.359 4.391 -2.137 1 97.88 113 IL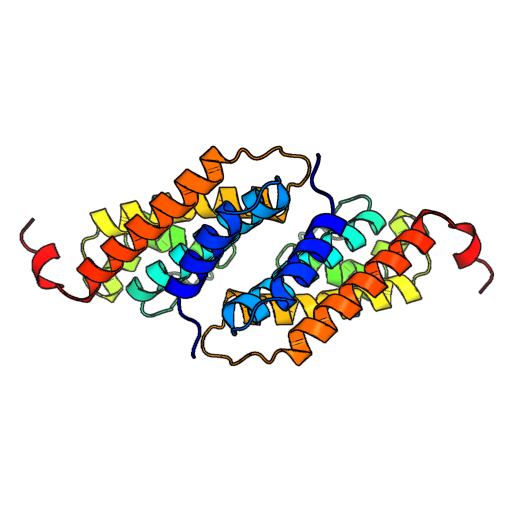E A N 1
ATOM 905 C CA . ILE A 1 113 ? -19.578 5.457 -1.168 1 97.88 113 ILE A CA 1
ATOM 906 C C . ILE A 1 113 ? -18.406 5.527 -0.2 1 97.88 113 ILE A C 1
ATOM 908 O O . ILE A 1 113 ? -18.016 6.613 0.241 1 97.88 113 ILE A O 1
ATOM 912 N N . THR A 1 114 ? -17.859 4.387 0.114 1 98.06 114 THR A N 1
ATOM 913 C CA . THR A 1 114 ? -16.688 4.344 0.975 1 98.06 114 THR A CA 1
ATOM 914 C C . THR A 1 114 ? -15.516 5.078 0.326 1 98.06 114 THR A C 1
ATOM 916 O O . THR A 1 114 ? -14.781 5.805 1 1 98.06 114 THR A O 1
ATOM 919 N N . ALA A 1 115 ? -15.391 4.891 -0.968 1 98.62 115 ALA A N 1
ATOM 920 C CA . ALA A 1 115 ? -14.305 5.543 -1.693 1 98.62 115 ALA A CA 1
ATOM 921 C C . ALA A 1 115 ? -14.508 7.055 -1.749 1 98.62 115 ALA A C 1
ATOM 923 O O . ALA A 1 115 ? -13.555 7.82 -1.588 1 98.62 115 ALA A O 1
ATOM 924 N N . ILE A 1 116 ? -15.703 7.453 -1.982 1 98.69 116 ILE A N 1
ATOM 925 C CA . ILE A 1 116 ? -16.031 8.875 -2.029 1 98.69 116 ILE A CA 1
ATOM 926 C C . ILE A 1 116 ? -15.727 9.516 -0.676 1 98.69 116 ILE A C 1
ATOM 928 O O . ILE A 1 116 ? -15.094 10.57 -0.606 1 98.69 116 ILE A O 1
ATOM 932 N N . SER A 1 117 ? -16.141 8.844 0.386 1 98.69 117 SER A N 1
ATOM 933 C CA . SER A 1 117 ? -15.906 9.344 1.736 1 98.69 117 SER A CA 1
ATOM 934 C C . SER A 1 117 ? -14.414 9.391 2.051 1 98.69 117 SER A C 1
ATOM 936 O O . SER A 1 117 ? -13.938 10.328 2.699 1 98.69 117 SER A O 1
ATOM 938 N N . ALA A 1 118 ? -13.711 8.367 1.637 1 98.75 118 ALA A N 1
ATOM 939 C CA . ALA A 1 118 ? -12.266 8.312 1.852 1 98.75 118 ALA A CA 1
ATOM 940 C C . ALA A 1 118 ? -11.57 9.508 1.2 1 98.75 118 ALA A C 1
ATOM 942 O O . ALA A 1 118 ? -10.719 10.148 1.816 1 98.75 118 ALA A O 1
ATOM 943 N N . LEU A 1 119 ? -11.961 9.758 -0.032 1 98.81 119 LEU A N 1
ATOM 944 C CA . LEU A 1 119 ? -11.367 10.891 -0.745 1 98.81 119 LEU A CA 1
ATOM 945 C C . LEU A 1 119 ? -11.711 12.203 -0.055 1 98.81 119 LEU A C 1
ATOM 947 O O . LEU A 1 119 ? -10.844 13.07 0.109 1 98.81 119 LEU A O 1
ATOM 951 N N . GLN A 1 120 ? -12.922 12.352 0.356 1 98.75 120 GLN A N 1
ATOM 952 C CA . GLN A 1 120 ? -13.352 13.57 1.036 1 98.75 120 GLN A CA 1
ATOM 953 C C . GLN A 1 120 ? -12.578 13.781 2.332 1 98.75 120 GLN A C 1
ATOM 955 O O . GLN A 1 120 ? -12.125 14.891 2.615 1 98.75 120 GLN A O 1
ATOM 960 N N . ASP A 1 121 ? -12.461 12.727 3.086 1 98.75 121 ASP A N 1
ATOM 961 C CA . ASP A 1 121 ? -11.695 12.797 4.328 1 98.75 121 ASP A CA 1
ATOM 962 C C . ASP A 1 121 ? -10.25 13.195 4.059 1 98.75 121 ASP A C 1
ATOM 964 O O . ASP A 1 121 ? -9.688 14.039 4.766 1 98.75 121 ASP A O 1
ATOM 968 N N . ALA A 1 122 ? -9.672 12.586 3.059 1 98.75 122 ALA A N 1
ATOM 969 C CA . ALA A 1 122 ? -8.281 12.867 2.73 1 98.75 122 ALA A CA 1
ATOM 970 C C . ALA A 1 122 ? -8.094 14.32 2.309 1 98.75 122 ALA A C 1
ATOM 972 O O . ALA A 1 122 ? -7.129 14.969 2.707 1 98.75 122 ALA A O 1
ATOM 973 N N . GLU A 1 123 ? -8.992 14.797 1.547 1 98.62 123 GLU A N 1
ATOM 974 C CA . GLU A 1 123 ? -8.93 16.188 1.094 1 98.62 123 GLU A CA 1
ATOM 975 C C . GLU A 1 123 ? -9.117 17.156 2.258 1 98.62 123 GLU A C 1
ATOM 977 O O . GLU A 1 123 ? -8.445 18.188 2.326 1 98.62 123 GLU A O 1
ATOM 982 N N . GLU A 1 124 ? -10.016 16.828 3.109 1 98.31 124 GLU A N 1
ATOM 983 C CA . GLU A 1 124 ? -10.234 17.641 4.301 1 98.31 124 GLU A CA 1
ATOM 984 C C . GLU A 1 124 ? -8.977 17.703 5.168 1 98.31 124 GLU A C 1
ATOM 986 O O . GLU A 1 124 ? -8.609 18.766 5.672 1 98.31 124 GLU A O 1
ATOM 991 N N . ILE A 1 125 ? -8.375 16.562 5.344 1 98.31 125 ILE A N 1
ATOM 992 C CA . ILE A 1 125 ? -7.172 16.5 6.16 1 98.31 125 ILE A CA 1
ATOM 993 C C . ILE A 1 125 ? -6.043 17.281 5.488 1 98.31 125 ILE A C 1
ATOM 995 O O . ILE A 1 125 ? -5.273 17.969 6.16 1 98.31 125 ILE A O 1
ATOM 999 N N . ASP A 1 126 ? -5.926 17.141 4.188 1 97.81 126 ASP A N 1
ATOM 1000 C CA . ASP A 1 126 ? -4.91 17.891 3.459 1 97.81 126 ASP A CA 1
ATOM 1001 C C . ASP A 1 126 ? -5.074 19.391 3.688 1 97.81 126 ASP A C 1
ATOM 1003 O O . ASP A 1 126 ? -4.098 20.094 3.947 1 97.81 126 ASP A O 1
ATOM 1007 N N . ALA A 1 127 ? -6.273 19.875 3.6 1 97.25 127 ALA A N 1
ATOM 1008 C CA . ALA A 1 127 ? -6.566 21.281 3.822 1 97.25 127 ALA A CA 1
ATOM 1009 C C . ALA A 1 127 ? -6.254 21.688 5.258 1 97.25 127 ALA A C 1
ATOM 1011 O O . ALA A 1 127 ? -5.719 22.781 5.504 1 97.25 127 ALA A O 1
ATOM 1012 N N . LEU A 1 128 ? -6.637 20.859 6.184 1 97.19 128 LEU A N 1
ATOM 1013 C CA . LEU A 1 128 ? -6.379 21.109 7.594 1 97.19 128 LEU A CA 1
ATOM 1014 C C . LEU A 1 128 ? -4.879 21.219 7.863 1 97.19 128 LEU A C 1
ATOM 1016 O O . LEU A 1 128 ? -4.438 22.125 8.57 1 97.19 128 LEU A O 1
ATOM 1020 N N . VAL A 1 129 ? -4.102 20.328 7.312 1 96.94 129 VAL A N 1
ATOM 1021 C CA . VAL A 1 129 ? -2.654 20.344 7.48 1 96.94 129 VAL A CA 1
ATOM 1022 C C . VAL A 1 129 ? -2.072 21.625 6.875 1 96.94 129 VAL A C 1
ATOM 1024 O O . VAL A 1 129 ? -1.196 22.25 7.469 1 96.94 129 VAL A O 1
ATOM 1027 N N . ASP A 1 130 ? -2.561 22 5.707 1 95.06 130 ASP A N 1
ATOM 1028 C CA . ASP A 1 130 ? -2.113 23.234 5.059 1 95.06 130 ASP A CA 1
ATOM 1029 C C . ASP A 1 130 ? -2.328 24.438 5.965 1 95.06 130 ASP A C 1
ATOM 1031 O O . ASP A 1 130 ? -1.443 25.281 6.102 1 95.06 130 ASP A O 1
ATOM 1035 N N . ARG A 1 131 ? -3.451 24.469 6.547 1 95.19 131 ARG A N 1
ATOM 1036 C CA . ARG A 1 131 ? -3.783 25.594 7.422 1 95.19 131 ARG A CA 1
ATOM 1037 C C . ARG A 1 131 ? -2.887 25.609 8.656 1 95.19 131 ARG A C 1
ATOM 1039 O O . ARG A 1 131 ? -2.424 26.656 9.086 1 95.19 131 ARG A O 1
ATOM 1046 N N . MET A 1 132 ? -2.691 24.453 9.188 1 94.5 132 MET A N 1
ATOM 1047 C CA . MET A 1 132 ? -1.892 24.328 10.406 1 94.5 132 MET A CA 1
ATOM 1048 C C . MET A 1 132 ? -0.433 24.688 10.133 1 94.5 132 MET A C 1
ATOM 1050 O O . MET A 1 132 ? 0.229 25.297 10.977 1 94.5 132 MET A O 1
ATOM 1054 N N . MET A 1 133 ? 0.017 24.328 9.031 1 92.12 133 MET A N 1
ATOM 1055 C CA . MET A 1 133 ? 1.436 24.484 8.727 1 92.12 133 MET A CA 1
ATOM 1056 C C . MET A 1 133 ? 1.718 25.891 8.203 1 92.12 133 MET A C 1
ATOM 1058 O O . MET A 1 133 ? 2.832 26.391 8.336 1 92.12 133 MET A O 1
ATOM 1062 N N . ASN A 1 134 ? 0.855 26.562 7.48 1 85.88 134 ASN A N 1
ATOM 1063 C CA . ASN A 1 134 ? 1.071 27.891 6.934 1 85.88 134 ASN A CA 1
ATOM 1064 C C . ASN A 1 134 ? 0.674 28.984 7.926 1 85.88 134 ASN A C 1
ATOM 1066 O O . ASN A 1 134 ? 1.145 30.109 7.836 1 85.88 134 ASN A O 1
ATOM 1070 N N . ASN A 1 135 ? -0.41 28.828 8.828 1 69.75 135 ASN A N 1
ATOM 1071 C CA . ASN A 1 135 ? -0.81 29.828 9.812 1 69.75 135 ASN A CA 1
ATOM 1072 C C . ASN A 1 135 ? -0.578 29.328 11.234 1 69.75 135 ASN A C 1
ATOM 1074 O O . ASN A 1 135 ? -1.521 28.922 11.922 1 69.75 135 ASN A O 1
ATOM 1078 N N . PRO A 1 136 ? 0.628 29.078 11.727 1 57.44 136 PRO A N 1
ATOM 1079 C CA . PRO A 1 136 ? 0.864 28.562 13.078 1 57.44 136 PRO A CA 1
ATOM 1080 C C . PRO A 1 136 ? 0.178 29.375 14.164 1 57.44 136 PRO A C 1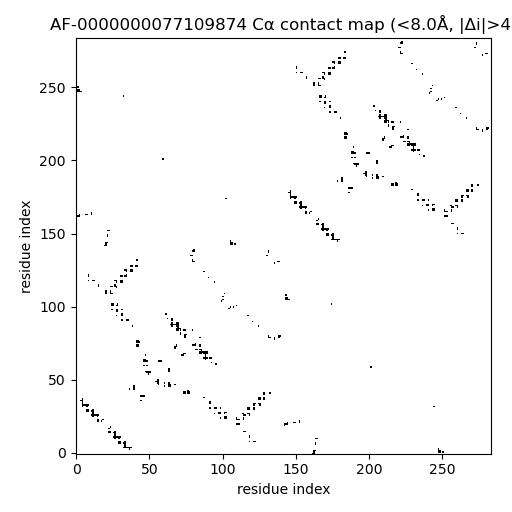
ATOM 1082 O O . PRO A 1 136 ? -0.109 28.859 15.242 1 57.44 136 PRO A O 1
ATOM 1085 N N . ASP A 1 137 ? -0.01 30.594 13.977 1 54.44 137 ASP A N 1
ATOM 1086 C CA . ASP A 1 137 ? -0.554 31.469 15.016 1 54.44 137 ASP A CA 1
ATOM 1087 C C . ASP A 1 137 ? -2.008 31.125 15.32 1 54.44 137 ASP A C 1
ATOM 1089 O O . ASP A 1 137 ? -2.492 31.375 16.422 1 54.44 137 ASP A O 1
ATOM 1093 N N . ASP A 1 138 ? -2.689 30.594 14.477 1 50.03 138 ASP A N 1
ATOM 1094 C CA . ASP A 1 138 ? -4.102 30.328 14.742 1 50.03 138 ASP A CA 1
ATOM 1095 C C . ASP A 1 138 ? -4.277 29.188 15.734 1 50.03 138 ASP A C 1
ATOM 1097 O O . ASP A 1 138 ? -5.395 28.922 16.188 1 50.03 138 ASP A O 1
ATOM 1101 N N . SER A 1 139 ? -3.42 28.328 15.953 1 47.5 139 SER A N 1
ATOM 1102 C CA . SER A 1 139 ? -3.537 27.25 16.922 1 47.5 139 SER A CA 1
ATOM 1103 C C . SER A 1 139 ? -3.572 27.797 18.359 1 47.5 139 SER A C 1
ATOM 1105 O O . SER A 1 139 ? -3.846 27.062 19.297 1 47.5 139 SER A O 1
ATOM 1107 N N . LEU A 1 140 ? -2.906 28.906 18.719 1 41.66 140 LEU A N 1
ATOM 1108 C CA . LEU A 1 140 ? -2.787 29.453 20.062 1 41.66 140 LEU A CA 1
ATOM 1109 C C . LEU A 1 140 ? -4.102 30.078 20.516 1 41.66 140 LEU A C 1
ATOM 1111 O O . LEU A 1 140 ? -4.34 30.219 21.719 1 41.66 140 LEU A O 1
ATOM 1115 N N . THR A 1 141 ? -4.836 30.766 19.672 1 37.97 141 THR A N 1
ATOM 1116 C CA . THR A 1 141 ? -5.93 31.547 20.234 1 37.97 141 THR A CA 1
ATOM 1117 C C . THR A 1 141 ? -7.137 30.656 20.531 1 37.97 141 THR A C 1
ATOM 1119 O O . THR A 1 141 ? -8.18 31.141 20.984 1 37.97 141 THR A O 1
ATOM 1122 N N . ALA A 1 142 ? -7.152 29.359 20.25 1 38.22 142 ALA A N 1
ATOM 1123 C CA . ALA A 1 142 ? -8.398 28.781 20.766 1 38.22 142 ALA A CA 1
ATOM 1124 C C . ALA A 1 142 ? -8.281 28.438 22.25 1 38.22 142 ALA A C 1
ATOM 1126 O O . ALA A 1 142 ? -7.188 28.172 22.75 1 38.22 142 ALA A O 1
ATOM 1127 N N . MET B 1 1 ? -18.641 -7.258 -10.133 1 63.78 1 MET B N 1
ATOM 1128 C CA . MET B 1 1 ? -17.828 -8.477 -10.172 1 63.78 1 MET B CA 1
ATOM 1129 C C . MET B 1 1 ? -16.812 -8.484 -9.039 1 63.78 1 MET B C 1
ATOM 1131 O O . MET B 1 1 ? -16.312 -7.426 -8.641 1 63.78 1 MET B O 1
ATOM 1135 N N . PRO B 1 2 ? -16.578 -9.656 -8.516 1 80.56 2 PRO B N 1
ATOM 1136 C CA . PRO B 1 2 ? -15.57 -9.711 -7.453 1 80.56 2 PRO B CA 1
ATOM 1137 C C . PRO B 1 2 ? -14.172 -9.344 -7.941 1 80.56 2 PRO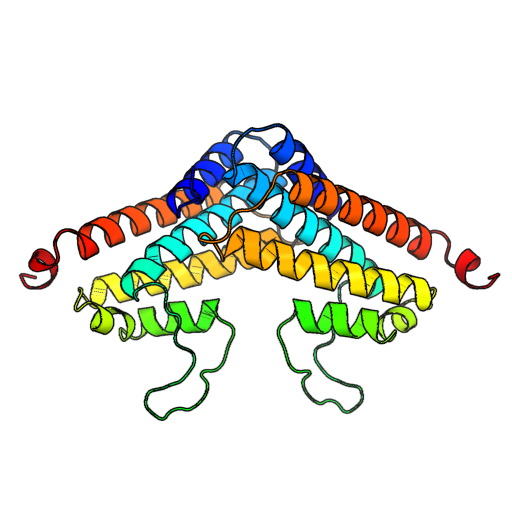 B C 1
ATOM 1139 O O . PRO B 1 2 ? -13.828 -9.609 -9.094 1 80.56 2 PRO B O 1
ATOM 1142 N N . VAL B 1 3 ? -13.492 -8.594 -7.227 1 87.38 3 VAL B N 1
ATOM 1143 C CA . VAL B 1 3 ? -12.141 -8.18 -7.582 1 87.38 3 VAL B CA 1
ATOM 1144 C C . VAL B 1 3 ? -11.18 -9.352 -7.398 1 87.38 3 VAL B C 1
ATOM 1146 O O . VAL B 1 3 ? -11.242 -10.062 -6.391 1 87.38 3 VAL B O 1
ATOM 1149 N N . MET B 1 4 ? -10.398 -9.578 -8.453 1 89 4 MET B N 1
ATOM 1150 C CA . MET B 1 4 ? -9.375 -10.617 -8.438 1 89 4 MET B CA 1
ATOM 1151 C C . MET B 1 4 ? -8 -10.031 -8.75 1 89 4 MET B C 1
ATOM 1153 O O . MET B 1 4 ? -7.883 -8.844 -9.047 1 89 4 MET B O 1
ATOM 1157 N N . HIS B 1 5 ? -6.996 -10.891 -8.609 1 89.38 5 HIS B N 1
ATOM 1158 C CA . HIS B 1 5 ? -5.629 -10.453 -8.852 1 89.38 5 HIS B CA 1
ATOM 1159 C C . HIS B 1 5 ? -5.484 -9.828 -10.234 1 89.38 5 HIS B C 1
ATOM 1161 O O . HIS B 1 5 ? -4.727 -8.867 -10.406 1 89.38 5 HIS B O 1
ATOM 1167 N N . ASN B 1 6 ? -6.211 -10.297 -11.234 1 92.19 6 ASN B N 1
ATOM 1168 C CA . ASN B 1 6 ? -6.082 -9.797 -12.602 1 92.19 6 ASN B CA 1
ATOM 1169 C C . ASN B 1 6 ? -6.637 -8.383 -12.734 1 92.19 6 ASN B C 1
ATOM 1171 O O . ASN B 1 6 ? -6.281 -7.656 -13.664 1 92.19 6 ASN B O 1
ATOM 1175 N N . CYS B 1 7 ? -7.488 -8.016 -11.836 1 94.94 7 CYS B N 1
ATOM 1176 C CA . CYS B 1 7 ? -8.031 -6.656 -11.836 1 94.94 7 CYS B CA 1
ATOM 1177 C C . CYS B 1 7 ? -6.941 -5.633 -11.539 1 94.94 7 CYS B C 1
ATOM 1179 O O . CYS B 1 7 ? -6.957 -4.527 -12.078 1 94.94 7 CYS B O 1
ATOM 1181 N N . PHE B 1 8 ? -6.008 -6.02 -10.68 1 97.5 8 PHE B N 1
ATOM 1182 C CA . PHE B 1 8 ? -4.883 -5.141 -10.383 1 97.5 8 PHE B CA 1
ATOM 1183 C C . PHE B 1 8 ? -4.012 -4.934 -11.617 1 97.5 8 PHE B C 1
ATOM 1185 O O . PHE B 1 8 ? -3.559 -3.816 -11.883 1 97.5 8 PHE B O 1
ATOM 1192 N N . LEU B 1 9 ? -3.834 -6.004 -12.352 1 98.12 9 LEU B N 1
ATOM 1193 C CA . LEU B 1 9 ? -2.998 -5.914 -13.539 1 98.12 9 LEU B CA 1
ATOM 1194 C C . LEU B 1 9 ? -3.668 -5.062 -14.609 1 98.12 9 LEU B C 1
ATOM 1196 O O . LEU B 1 9 ? -2.996 -4.309 -15.32 1 98.12 9 LEU B O 1
ATOM 1200 N N . GLU B 1 10 ? -4.918 -5.164 -14.703 1 97.62 10 GLU B N 1
ATOM 1201 C CA . GLU B 1 10 ? -5.668 -4.316 -15.625 1 97.62 10 GLU B CA 1
ATOM 1202 C C . GLU B 1 10 ? -5.543 -2.844 -15.242 1 97.62 10 GLU B C 1
ATOM 1204 O O . GLU B 1 10 ? -5.387 -1.983 -16.109 1 97.62 10 GLU B O 1
ATOM 1209 N N . LEU B 1 11 ? -5.664 -2.582 -13.977 1 97.69 11 LEU B N 1
ATOM 1210 C CA . LEU B 1 11 ? -5.512 -1.216 -13.492 1 97.69 11 LEU B CA 1
ATOM 1211 C C . LEU B 1 11 ? -4.109 -0.69 -13.781 1 97.69 11 LEU B C 1
ATOM 1213 O O . LEU B 1 11 ? -3.939 0.481 -14.125 1 97.69 11 LEU B O 1
ATOM 1217 N N . ALA B 1 12 ? -3.123 -1.553 -13.562 1 98.5 12 ALA B N 1
ATOM 1218 C CA . ALA B 1 12 ? -1.749 -1.164 -13.867 1 98.5 12 ALA B CA 1
ATOM 1219 C C . ALA B 1 12 ? -1.6 -0.808 -15.344 1 98.5 12 ALA B C 1
ATOM 1221 O O . ALA B 1 12 ? -0.992 0.209 -15.688 1 98.5 12 ALA B O 1
ATOM 1222 N N . ARG B 1 13 ? -2.164 -1.607 -16.203 1 98.25 13 ARG B N 1
ATOM 1223 C CA . ARG B 1 13 ? -2.125 -1.356 -17.641 1 98.25 13 ARG B CA 1
ATOM 1224 C C . ARG B 1 13 ? -2.807 -0.035 -17.984 1 98.25 13 ARG B C 1
ATOM 1226 O O . ARG B 1 13 ? -2.289 0.748 -18.781 1 98.25 13 ARG B O 1
ATOM 1233 N N . GLU B 1 14 ? -3.963 0.177 -17.438 1 97.69 14 GLU B N 1
ATOM 1234 C CA . GLU B 1 14 ? -4.691 1.422 -17.656 1 97.69 14 GLU B CA 1
ATOM 1235 C C . GLU B 1 14 ? -3.879 2.627 -17.203 1 97.69 14 GLU B C 1
ATOM 1237 O O . GLU B 1 14 ? -3.889 3.676 -17.859 1 97.69 14 GLU B O 1
ATOM 1242 N N . SER B 1 15 ? -3.232 2.49 -16.062 1 97.75 15 SER B N 1
ATOM 1243 C CA . SER B 1 15 ? -2.408 3.57 -15.523 1 97.75 15 SER B CA 1
ATOM 1244 C C . SER B 1 15 ? -1.312 3.963 -16.516 1 97.75 15 SER B C 1
ATOM 1246 O O . SER B 1 15 ? -0.986 5.145 -16.641 1 97.75 15 SER B O 1
ATOM 1248 N N . LEU B 1 16 ? -0.804 2.994 -17.203 1 97.88 16 LEU B N 1
ATOM 1249 C CA . LEU B 1 16 ? 0.301 3.232 -18.125 1 97.88 16 LEU B CA 1
ATOM 1250 C C . LEU B 1 16 ? -0.19 3.922 -19.406 1 97.88 16 LEU B C 1
ATOM 1252 O O . LEU B 1 16 ? 0.615 4.359 -20.219 1 97.88 16 LEU B O 1
ATOM 1256 N N . GLN B 1 17 ? -1.491 4.02 -19.578 1 97.19 17 GLN B N 1
ATOM 1257 C CA . GLN B 1 17 ? -2.051 4.738 -20.703 1 97.19 17 GLN B CA 1
ATOM 1258 C C . GLN B 1 17 ? -2.066 6.242 -20.453 1 97.19 17 GLN B C 1
ATOM 1260 O O . GLN B 1 17 ? -2.326 7.031 -21.375 1 97.19 17 GLN B O 1
ATOM 1265 N N . HIS B 1 18 ? -1.85 6.621 -19.266 1 95 18 HIS B N 1
ATOM 1266 C CA . HIS B 1 18 ? -1.825 8.031 -18.891 1 95 18 HIS B CA 1
ATOM 1267 C C . HIS B 1 18 ? -0.395 8.523 -18.703 1 95 18 HIS B C 1
ATOM 1269 O O . HIS B 1 18 ? 0.513 7.734 -18.438 1 95 18 HIS B O 1
ATOM 1275 N N . ASN B 1 19 ? -0.244 9.781 -18.906 1 92.31 19 ASN B N 1
ATOM 1276 C CA . ASN B 1 19 ? 1.058 10.414 -18.703 1 92.31 19 ASN B CA 1
ATOM 1277 C C . ASN B 1 19 ? 1.188 10.984 -17.281 1 92.31 19 ASN B C 1
ATOM 1279 O O . ASN B 1 19 ? 0.187 11.336 -16.656 1 92.31 19 ASN B O 1
ATOM 1283 N N . GLY B 1 20 ? 2.469 11.039 -16.844 1 92.88 20 GLY B N 1
ATOM 1284 C CA . GLY B 1 20 ? 2.738 11.609 -15.531 1 92.88 20 GLY B CA 1
ATOM 1285 C C . GLY B 1 20 ? 3.297 10.602 -14.547 1 92.88 20 GLY B C 1
ATOM 1286 O O . GLY B 1 20 ? 2.928 9.43 -14.57 1 92.88 20 GLY B O 1
ATOM 1287 N N . GLU B 1 21 ? 4.129 11.086 -13.664 1 96.06 21 GLU B N 1
ATOM 1288 C CA . GLU B 1 21 ? 4.812 10.211 -12.711 1 96.06 21 GLU B CA 1
ATOM 1289 C C . GLU B 1 21 ? 3.822 9.562 -11.75 1 96.06 21 GLU B C 1
ATOM 1291 O O . GLU B 1 21 ? 4.027 8.422 -11.312 1 96.06 21 GLU B O 1
ATOM 1296 N N . GLN B 1 22 ? 2.727 10.289 -11.43 1 96.06 22 GLN B N 1
ATOM 1297 C CA . GLN B 1 22 ? 1.733 9.742 -10.508 1 96.06 22 GLN B CA 1
ATOM 1298 C C . GLN B 1 22 ? 1.127 8.453 -11.07 1 96.06 22 GLN B C 1
ATOM 1300 O O . GLN B 1 22 ? 0.883 7.5 -10.32 1 96.06 22 GLN B O 1
ATOM 1305 N N . TRP B 1 23 ? 0.907 8.445 -12.352 1 97.19 23 TRP B N 1
ATOM 1306 C CA . TRP B 1 23 ? 0.344 7.258 -12.984 1 97.19 23 TRP B CA 1
ATOM 1307 C C . TRP B 1 23 ? 1.382 6.145 -13.078 1 97.19 23 TRP B C 1
ATOM 1309 O O . TRP B 1 23 ? 1.047 4.965 -12.953 1 97.19 23 TRP B O 1
ATOM 1319 N N . THR B 1 24 ? 2.641 6.57 -13.336 1 98 24 THR B N 1
ATOM 1320 C CA . THR B 1 24 ? 3.74 5.613 -13.336 1 98 24 THR B CA 1
ATOM 1321 C C . THR B 1 24 ? 3.848 4.914 -11.984 1 98 24 THR B C 1
ATOM 1323 O O . THR B 1 24 ? 3.957 3.688 -11.922 1 98 24 THR B O 1
ATOM 1326 N N . ARG B 1 25 ? 3.773 5.625 -10.922 1 98.44 25 ARG B N 1
ATOM 1327 C CA . ARG B 1 25 ? 3.834 5.086 -9.57 1 98.44 25 ARG B CA 1
ATOM 1328 C C . ARG B 1 25 ? 2.641 4.176 -9.289 1 98.44 25 ARG B C 1
ATOM 1330 O O . ARG B 1 25 ? 2.791 3.117 -8.672 1 98.44 25 ARG B O 1
ATOM 1337 N N . ASN B 1 26 ? 1.452 4.609 -9.758 1 98.38 26 ASN B N 1
ATOM 1338 C CA . ASN B 1 26 ? 0.258 3.789 -9.578 1 98.38 26 ASN B CA 1
ATOM 1339 C C . ASN B 1 26 ? 0.392 2.443 -10.281 1 98.38 26 ASN B C 1
ATOM 1341 O O . ASN B 1 26 ? -0.001 1.41 -9.742 1 98.38 26 ASN B O 1
ATOM 1345 N N . ALA B 1 27 ? 0.934 2.486 -11.508 1 98.75 27 ALA B N 1
ATOM 1346 C CA . ALA B 1 27 ? 1.126 1.257 -12.273 1 98.75 27 ALA B 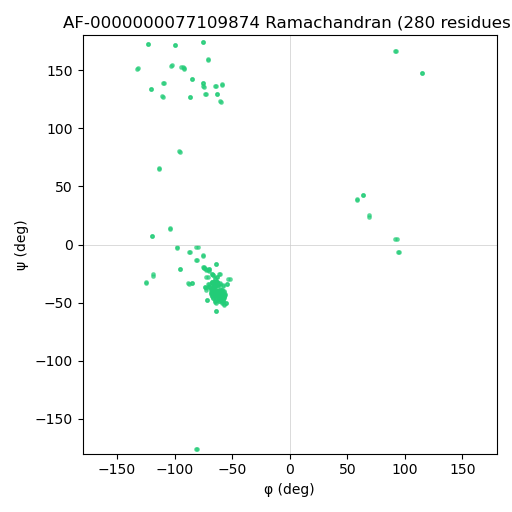CA 1
ATOM 1347 C C . ALA B 1 27 ? 2.027 0.28 -11.516 1 98.75 27 ALA B C 1
ATOM 1349 O O . ALA B 1 27 ? 1.754 -0.922 -11.477 1 98.75 27 ALA B O 1
ATOM 1350 N N . ILE B 1 28 ? 3.057 0.755 -10.922 1 98.81 28 ILE B N 1
ATOM 1351 C CA . ILE B 1 28 ? 3.988 -0.076 -10.164 1 98.81 28 ILE B CA 1
ATOM 1352 C C . ILE B 1 28 ? 3.275 -0.683 -8.961 1 98.81 28 ILE B C 1
ATOM 1354 O O . ILE B 1 28 ? 3.363 -1.89 -8.719 1 98.81 28 ILE B O 1
ATOM 1358 N N . SER B 1 29 ? 2.605 0.151 -8.219 1 98.75 29 SER B N 1
ATOM 1359 C CA . SER B 1 29 ? 1.877 -0.289 -7.031 1 98.75 29 SER B CA 1
ATOM 1360 C C . SER B 1 29 ? 0.883 -1.395 -7.371 1 98.75 29 SER B C 1
ATOM 1362 O O . SER B 1 29 ? 0.902 -2.463 -6.758 1 98.75 29 SER B O 1
ATOM 1364 N N . ARG B 1 30 ? 0.074 -1.148 -8.383 1 98.75 30 ARG B N 1
ATOM 1365 C CA . ARG B 1 30 ? -0.959 -2.109 -8.758 1 98.75 30 ARG B CA 1
ATOM 1366 C C . ARG B 1 30 ? -0.344 -3.385 -9.32 1 98.75 30 ARG B C 1
ATOM 1368 O O . ARG B 1 30 ? -0.855 -4.484 -9.094 1 98.75 30 ARG B O 1
ATOM 1375 N N . SER B 1 31 ? 0.748 -3.23 -10.109 1 98.88 31 SER B N 1
ATOM 1376 C CA . SER B 1 31 ? 1.456 -4.41 -10.594 1 98.88 31 SER B CA 1
ATOM 1377 C C . SER B 1 31 ? 1.907 -5.301 -9.438 1 98.88 31 SER B C 1
ATOM 1379 O O . SER B 1 31 ? 1.751 -6.523 -9.492 1 98.88 31 SER B O 1
ATOM 1381 N N . TYR B 1 32 ? 2.41 -4.668 -8.43 1 98.81 32 TYR B N 1
ATOM 1382 C CA . TYR B 1 32 ? 2.861 -5.434 -7.277 1 98.81 32 TYR B CA 1
ATOM 1383 C C . TYR B 1 32 ? 1.706 -6.203 -6.645 1 98.81 32 TYR B C 1
ATOM 1385 O O . TYR B 1 32 ? 1.827 -7.395 -6.363 1 98.81 32 TYR B O 1
ATOM 1393 N N . TYR B 1 33 ? 0.615 -5.52 -6.426 1 98.44 33 TYR B N 1
ATOM 1394 C CA . TYR B 1 33 ? -0.496 -6.176 -5.746 1 98.44 33 TYR B CA 1
ATOM 1395 C C . TYR B 1 33 ? -1.075 -7.293 -6.605 1 98.44 33 TYR B C 1
ATOM 1397 O O . TYR B 1 33 ? -1.537 -8.312 -6.086 1 98.44 33 TYR B O 1
ATOM 1405 N N . GLY B 1 34 ? -1.071 -7.094 -7.926 1 98.38 34 GLY B N 1
ATOM 1406 C CA . GLY B 1 34 ? -1.434 -8.195 -8.797 1 98.38 34 GLY B CA 1
ATOM 1407 C C . GLY B 1 34 ? -0.555 -9.422 -8.602 1 98.38 34 GLY B C 1
ATOM 1408 O O . GLY B 1 34 ? -1.058 -10.539 -8.469 1 98.38 34 GLY B O 1
ATOM 1409 N N . MET B 1 35 ? 0.744 -9.188 -8.602 1 98.56 35 MET B N 1
ATOM 1410 C CA . MET B 1 35 ? 1.698 -10.273 -8.398 1 98.56 35 MET B CA 1
ATOM 1411 C C . MET B 1 35 ? 1.513 -10.914 -7.027 1 98.56 35 MET B C 1
ATOM 1413 O O . MET B 1 35 ? 1.535 -12.141 -6.902 1 98.56 35 MET B O 1
ATOM 1417 N N . TYR B 1 36 ? 1.333 -10.102 -6.035 1 98.38 36 TYR B N 1
ATOM 1418 C CA . TYR B 1 36 ? 1.159 -10.531 -4.652 1 98.38 36 TYR B CA 1
ATOM 1419 C C . TYR B 1 36 ? -0.018 -11.492 -4.523 1 98.38 36 TYR B C 1
ATOM 1421 O O . TYR B 1 36 ? 0.129 -12.602 -4 1 98.38 36 TYR B O 1
ATOM 1429 N N . HIS B 1 37 ? -1.124 -11.094 -5.02 1 97.94 37 HIS B N 1
ATOM 1430 C CA . HIS B 1 37 ? -2.326 -11.914 -4.898 1 97.94 37 HIS B CA 1
ATOM 1431 C C . HIS B 1 37 ? -2.23 -13.164 -5.762 1 97.94 37 HIS B C 1
ATOM 1433 O O . HIS B 1 37 ? -2.754 -14.219 -5.395 1 97.94 37 HIS B O 1
ATOM 1439 N N . SER B 1 38 ? -1.574 -13.047 -6.918 1 97.5 38 SER B N 1
ATOM 1440 C CA . SER B 1 38 ? -1.337 -14.25 -7.719 1 97.5 38 SER B CA 1
ATOM 1441 C C . SER B 1 38 ? -0.477 -15.258 -6.961 1 97.5 38 SER B C 1
ATOM 1443 O O . SER B 1 38 ? -0.803 -16.438 -6.91 1 97.5 38 SER B O 1
ATOM 1445 N N . ALA B 1 39 ? 0.601 -14.742 -6.367 1 97.5 39 ALA B N 1
ATOM 1446 C CA . ALA B 1 39 ? 1.535 -15.586 -5.633 1 97.5 39 ALA B CA 1
ATOM 1447 C C . ALA B 1 39 ? 0.853 -16.25 -4.441 1 97.5 39 ALA B C 1
ATOM 1449 O O . ALA B 1 39 ? 1.159 -17.391 -4.102 1 97.5 39 ALA B O 1
ATOM 1450 N N . LEU B 1 40 ? -0.052 -15.602 -3.82 1 96.81 40 LEU B N 1
ATOM 1451 C CA . LEU B 1 40 ? -0.757 -16.109 -2.65 1 96.81 40 LEU B CA 1
ATOM 1452 C C . LEU B 1 40 ? -1.511 -17.391 -2.988 1 96.81 40 LEU B C 1
ATOM 1454 O O . LEU B 1 40 ? -1.768 -18.219 -2.109 1 96.81 40 LEU B O 1
ATOM 1458 N N . ARG B 1 41 ? -1.849 -17.547 -4.215 1 95.44 41 ARG B N 1
ATOM 1459 C CA . ARG B 1 41 ? -2.559 -18.75 -4.621 1 95.44 41 ARG B CA 1
ATOM 1460 C C . ARG B 1 41 ? -1.698 -20 -4.402 1 95.44 41 ARG B C 1
ATOM 1462 O O . ARG B 1 41 ? -2.221 -21.078 -4.145 1 95.44 41 ARG B O 1
ATOM 1469 N N . ILE B 1 42 ? -0.406 -19.844 -4.453 1 95.81 42 ILE B N 1
ATOM 1470 C CA . ILE B 1 42 ? 0.521 -20.953 -4.254 1 95.81 42 ILE B CA 1
ATOM 1471 C C . ILE B 1 42 ? 0.447 -21.438 -2.807 1 95.81 42 ILE B C 1
ATOM 1473 O O . ILE B 1 42 ? 0.583 -22.625 -2.533 1 95.81 42 ILE B O 1
ATOM 1477 N N . THR B 1 43 ? 0.187 -20.562 -1.901 1 94.69 43 THR B N 1
ATOM 1478 C CA . THR B 1 43 ? 0.179 -20.875 -0.478 1 94.69 43 THR B CA 1
ATOM 1479 C C . THR B 1 43 ? -1.251 -20.984 0.044 1 94.69 43 THR B C 1
ATOM 1481 O O . THR B 1 43 ? -1.485 -20.906 1.252 1 94.69 43 THR B O 1
ATOM 1484 N N . ASN B 1 44 ? -2.225 -21.078 -0.813 1 93.94 44 ASN B N 1
ATOM 1485 C CA . ASN B 1 44 ? -3.639 -21.125 -0.452 1 93.94 44 ASN B CA 1
ATOM 1486 C C . ASN B 1 44 ? -4.055 -19.891 0.347 1 93.94 44 ASN B C 1
ATOM 1488 O O . ASN B 1 44 ? -4.754 -20 1.353 1 93.94 44 ASN B O 1
ATOM 1492 N N . ASN B 1 45 ? -3.51 -18.688 -0.039 1 91.75 45 ASN B N 1
ATOM 1493 C CA . ASN B 1 45 ? -3.838 -17.359 0.486 1 91.75 45 ASN B CA 1
ATOM 1494 C C . ASN B 1 45 ? -3.361 -17.203 1.927 1 91.75 45 ASN B C 1
ATOM 1496 O O . ASN B 1 45 ? -3.926 -16.406 2.686 1 91.75 45 ASN B O 1
ATOM 1500 N N . LEU B 1 46 ? -2.338 -17.984 2.285 1 89.69 46 LEU B N 1
ATOM 1501 C CA . LEU B 1 46 ? -1.771 -17.891 3.625 1 89.69 46 LEU B CA 1
ATOM 1502 C C . LEU B 1 46 ? -0.376 -17.281 3.586 1 89.69 46 LEU B C 1
ATOM 1504 O O . LEU B 1 46 ? 0.41 -17.578 2.682 1 89.69 46 LEU B O 1
ATOM 1508 N N . THR B 1 47 ? -0.119 -16.469 4.496 1 91.44 47 THR B N 1
ATOM 1509 C CA . THR B 1 47 ? 1.212 -15.922 4.75 1 91.44 47 THR B CA 1
ATOM 1510 C C . THR B 1 47 ? 1.776 -16.469 6.059 1 91.44 47 THR B C 1
ATOM 1512 O O . THR B 1 47 ? 1.108 -16.422 7.094 1 91.44 47 THR B O 1
ATOM 1515 N N . PRO B 1 48 ? 2.934 -16.984 5.988 1 89.62 48 PRO B N 1
ATOM 1516 C CA . PRO B 1 48 ? 3.492 -17.531 7.223 1 89.62 48 PRO B CA 1
ATOM 1517 C C . PRO B 1 48 ? 3.619 -16.5 8.336 1 89.62 48 PRO B C 1
ATOM 1519 O O . PRO B 1 48 ? 3.969 -15.344 8.062 1 89.62 48 PRO B O 1
ATOM 1522 N N . THR B 1 49 ? 3.279 -16.859 9.516 1 89.19 49 THR B N 1
ATOM 1523 C CA . THR B 1 49 ? 3.385 -15.953 10.656 1 89.19 49 THR B CA 1
ATOM 1524 C C . THR B 1 49 ? 4.336 -16.516 11.711 1 89.19 49 THR B C 1
ATOM 1526 O O . THR B 1 49 ? 4.902 -15.773 12.508 1 89.19 49 THR B O 1
ATOM 1529 N N . HIS B 1 50 ? 4.453 -17.766 11.711 1 87.81 50 HIS B N 1
ATOM 1530 C CA . HIS B 1 50 ? 5.316 -18.469 12.648 1 87.81 50 HIS B CA 1
ATOM 1531 C C . HIS B 1 50 ? 6.18 -19.5 11.945 1 87.81 50 HIS B C 1
ATOM 1533 O O . HIS B 1 50 ? 5.812 -20 10.875 1 87.81 50 HIS B O 1
ATOM 1539 N N . ASP B 1 51 ? 7.32 -19.719 12.539 1 79.81 51 ASP B N 1
ATOM 1540 C CA . ASP B 1 51 ? 8.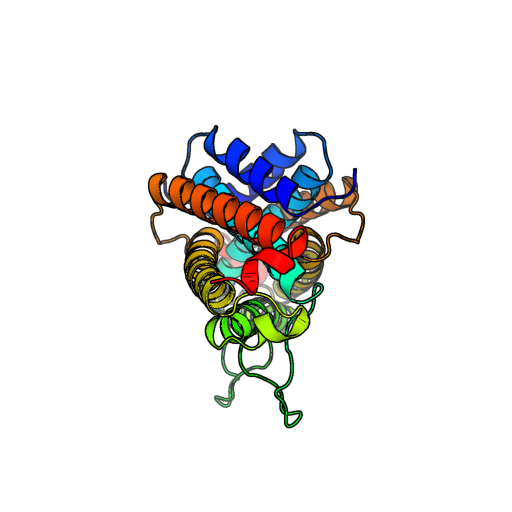164 -20.781 11.984 1 79.81 51 ASP B CA 1
ATOM 1541 C C . ASP B 1 51 ? 7.703 -22.156 12.469 1 79.81 51 ASP B C 1
ATOM 1543 O O . ASP B 1 51 ? 6.641 -22.281 13.078 1 79.81 51 ASP B O 1
ATOM 1547 N N . THR B 1 52 ? 8.461 -23.219 12.094 1 78.06 52 THR B N 1
ATOM 1548 C CA . THR B 1 52 ? 8.109 -24.594 12.406 1 78.06 52 THR B CA 1
ATOM 1549 C C . THR B 1 52 ? 8.125 -24.828 13.914 1 78.06 52 THR B C 1
ATOM 1551 O O . THR B 1 52 ? 7.445 -25.734 14.422 1 78.06 52 THR B O 1
ATOM 1554 N N . ASP B 1 53 ? 8.758 -23.922 14.633 1 86.06 53 ASP B N 1
ATOM 1555 C CA . ASP B 1 53 ? 8.859 -24.062 16.078 1 86.06 53 ASP B CA 1
ATOM 1556 C C . ASP B 1 53 ? 7.801 -23.219 16.797 1 86.06 53 ASP B C 1
ATOM 1558 O O . ASP B 1 53 ? 7.762 -23.172 18.016 1 86.06 53 ASP B O 1
ATOM 1562 N N . GLY B 1 54 ? 7.078 -22.547 16.016 1 86.69 54 GLY B N 1
ATOM 1563 C CA . GLY B 1 54 ? 5.988 -21.766 16.594 1 86.69 54 GLY B CA 1
ATOM 1564 C C . GLY B 1 54 ? 6.391 -20.344 16.938 1 86.69 54 GLY B C 1
ATOM 1565 O O . GLY B 1 54 ? 5.605 -19.594 17.516 1 86.69 54 GLY B O 1
ATOM 1566 N N . GLU B 1 55 ? 7.551 -20.016 16.594 1 86.75 55 GLU B N 1
ATOM 1567 C CA . GLU B 1 55 ? 8.023 -18.656 16.875 1 86.75 55 GLU B CA 1
ATOM 1568 C C . GLU B 1 55 ? 7.602 -17.688 15.781 1 86.75 55 GLU B C 1
ATOM 1570 O O . GLU B 1 55 ? 7.617 -18.031 14.602 1 86.75 55 GLU B O 1
ATOM 1575 N N . ARG B 1 56 ? 7.25 -16.469 16.203 1 87.31 56 ARG B N 1
ATOM 1576 C CA . ARG B 1 56 ? 6.824 -15.438 15.266 1 87.31 56 ARG B CA 1
ATOM 1577 C C . ARG B 1 56 ? 7.949 -15.078 14.305 1 87.31 56 ARG B C 1
ATOM 1579 O O . ARG B 1 56 ? 9.094 -14.891 14.719 1 87.31 56 ARG B O 1
ATOM 1586 N N . LEU B 1 57 ? 7.598 -15.094 13.07 1 86.19 57 LEU B N 1
ATOM 1587 C CA . LEU B 1 57 ? 8.578 -14.703 12.062 1 86.19 57 LEU B CA 1
ATOM 1588 C C . LEU B 1 57 ? 8.766 -13.195 12.039 1 86.19 57 LEU B C 1
ATOM 1590 O O . LEU B 1 57 ? 7.797 -12.438 12.18 1 86.19 57 LEU B O 1
ATOM 1594 N N . PRO B 1 58 ? 9.945 -12.805 11.914 1 82.5 58 PRO B N 1
ATOM 1595 C CA . PRO B 1 58 ? 10.188 -11.359 11.844 1 82.5 58 PRO B CA 1
ATOM 1596 C C . PRO B 1 58 ? 9.703 -10.742 10.539 1 82.5 58 PRO B C 1
ATOM 1598 O O . PRO B 1 58 ? 9.461 -11.461 9.562 1 82.5 58 PRO B O 1
ATOM 1601 N N . GLY B 1 59 ? 9.492 -9.391 10.625 1 83.5 59 GLY B N 1
ATOM 1602 C CA . GLY B 1 59 ? 9.18 -8.656 9.406 1 83.5 59 GLY B CA 1
ATOM 1603 C C . GLY B 1 59 ? 7.688 -8.539 9.148 1 83.5 59 GLY B C 1
ATOM 1604 O O . GLY B 1 59 ? 6.891 -9.266 9.75 1 83.5 59 GLY B O 1
ATOM 1605 N N . GLY B 1 60 ? 7.316 -7.691 8.266 1 86.38 60 GLY B N 1
ATOM 1606 C CA . GLY B 1 60 ? 5.926 -7.512 7.887 1 86.38 60 GLY B CA 1
ATOM 1607 C C . GLY B 1 60 ? 5.398 -8.617 6.992 1 86.38 60 GLY B C 1
ATOM 1608 O O . GLY B 1 60 ? 6.141 -9.523 6.613 1 86.38 60 GLY B O 1
ATOM 1609 N N . SER B 1 61 ? 4.148 -8.586 6.703 1 89.62 61 SER B N 1
ATOM 1610 C CA . SER B 1 61 ? 3.461 -9.617 5.941 1 89.62 61 SER B CA 1
ATOM 1611 C C . SER B 1 61 ? 4.113 -9.828 4.578 1 89.62 61 SER B C 1
ATOM 1613 O O . SER B 1 61 ? 4.27 -10.961 4.125 1 89.62 61 SER B O 1
ATOM 1615 N N . HIS B 1 62 ? 4.539 -8.758 3.854 1 94.75 62 HIS B N 1
ATOM 1616 C CA . HIS B 1 62 ? 5.16 -8.867 2.539 1 94.75 62 HIS B CA 1
ATOM 1617 C C . HIS B 1 62 ? 6.496 -9.609 2.621 1 94.75 62 HIS B C 1
ATOM 1619 O O . HIS B 1 62 ? 6.77 -10.492 1.811 1 94.75 62 HIS B O 1
ATOM 1625 N N . MET B 1 63 ? 7.266 -9.297 3.574 1 94 63 MET B N 1
ATOM 1626 C CA . MET B 1 63 ? 8.57 -9.922 3.762 1 94 63 MET B CA 1
ATOM 1627 C C . MET B 1 63 ? 8.414 -11.398 4.117 1 94 63 MET B C 1
ATOM 1629 O O . MET B 1 63 ? 9.141 -12.242 3.594 1 94 63 MET B O 1
ATOM 1633 N N . ARG B 1 64 ? 7.543 -11.695 5.004 1 94.25 64 ARG B N 1
ATOM 1634 C CA . ARG B 1 64 ? 7.324 -13.086 5.387 1 94.25 64 ARG B CA 1
ATOM 1635 C C . ARG B 1 64 ? 6.902 -13.93 4.184 1 94.25 64 ARG B C 1
ATOM 1637 O O . ARG B 1 64 ? 7.336 -15.07 4.039 1 94.25 64 ARG B O 1
ATOM 1644 N N . LEU B 1 65 ? 6.078 -13.359 3.336 1 96.12 65 LEU B N 1
ATOM 1645 C CA . LEU B 1 65 ? 5.621 -14.078 2.154 1 96.12 65 LEU B CA 1
ATOM 1646 C C . LEU B 1 65 ? 6.785 -14.391 1.221 1 96.12 65 LEU B C 1
ATOM 1648 O O . LEU B 1 65 ? 7.043 -15.555 0.906 1 96.12 65 LEU B O 1
ATOM 1652 N N . TYR B 1 66 ? 7.527 -13.305 0.774 1 97 66 TYR B N 1
ATOM 1653 C CA . TYR B 1 66 ? 8.555 -13.586 -0.221 1 97 66 TYR B CA 1
ATOM 1654 C C . TYR B 1 66 ? 9.711 -14.367 0.396 1 97 66 TYR B C 1
ATOM 1656 O O . TYR B 1 66 ? 10.43 -15.078 -0.305 1 97 66 TYR B O 1
ATOM 1664 N N . THR B 1 67 ? 9.891 -14.328 1.738 1 96 67 THR B N 1
ATOM 1665 C CA . THR B 1 67 ? 10.898 -15.164 2.387 1 96 67 THR B CA 1
ATOM 1666 C C . THR B 1 67 ? 10.523 -16.641 2.285 1 96 67 THR B C 1
ATOM 1668 O O . THR B 1 67 ? 11.367 -17.469 1.961 1 96 67 THR B O 1
ATOM 1671 N N . ALA B 1 68 ? 9.266 -16.953 2.539 1 94.94 68 ALA B N 1
ATOM 1672 C CA . ALA B 1 68 ? 8.773 -18.328 2.404 1 94.94 68 ALA B CA 1
ATOM 1673 C C . ALA B 1 68 ? 8.93 -18.828 0.973 1 94.94 68 ALA B C 1
ATOM 1675 O O . ALA B 1 68 ? 9.18 -20.016 0.75 1 94.94 68 ALA B O 1
ATOM 1676 N N . PHE B 1 69 ? 8.797 -17.953 0.024 1 97.62 69 PHE B N 1
ATOM 1677 C CA . PHE B 1 69 ? 8.984 -18.312 -1.378 1 97.62 69 PHE B CA 1
ATOM 1678 C C . PHE B 1 69 ? 10.461 -18.547 -1.684 1 97.62 69 PHE B C 1
ATOM 1680 O O . PHE B 1 69 ? 10.828 -19.562 -2.264 1 97.62 69 PHE B O 1
ATOM 1687 N N . CYS B 1 70 ? 11.297 -17.656 -1.269 1 97.12 70 CYS B N 1
ATOM 1688 C CA . CYS B 1 70 ? 12.719 -17.688 -1.568 1 97.12 70 CYS B CA 1
ATOM 1689 C C . CYS B 1 70 ? 13.383 -18.906 -0.934 1 97.12 70 CYS B C 1
ATOM 1691 O O . CYS B 1 70 ? 14.297 -19.5 -1.513 1 97.12 70 CYS B O 1
ATOM 1693 N N . ASN B 1 71 ? 12.906 -19.25 0.226 1 94.75 71 ASN B N 1
ATOM 1694 C CA . ASN B 1 71 ? 13.531 -20.375 0.899 1 94.75 71 ASN B CA 1
ATOM 1695 C C . ASN B 1 71 ? 12.914 -21.703 0.465 1 94.75 71 ASN B C 1
ATOM 1697 O O . ASN B 1 71 ? 13.336 -22.766 0.917 1 94.75 71 ASN B O 1
ATOM 1701 N N . GLY B 1 72 ? 11.859 -21.641 -0.316 1 94.75 72 GLY B N 1
ATOM 1702 C CA . GLY B 1 72 ? 11.281 -22.844 -0.911 1 94.75 72 GLY B CA 1
ATOM 1703 C C . GLY B 1 72 ? 10.148 -23.438 -0.09 1 94.75 72 GLY B C 1
ATOM 1704 O O . GLY B 1 72 ? 9.477 -24.375 -0.53 1 94.75 72 GLY B O 1
ATOM 1705 N N . GLU B 1 73 ? 9.875 -22.953 1.072 1 93.62 73 GLU B N 1
ATOM 1706 C CA . GLU B 1 73 ? 8.859 -23.5 1.962 1 93.62 73 GLU B CA 1
ATOM 1707 C C . GLU B 1 73 ? 7.469 -23.391 1.34 1 93.62 73 GLU B C 1
ATOM 1709 O O . GLU B 1 73 ? 6.617 -24.25 1.543 1 93.62 73 GLU B O 1
ATOM 1714 N N . ALA B 1 74 ? 7.262 -22.375 0.575 1 95.06 74 ALA B N 1
ATOM 1715 C CA . ALA B 1 74 ? 5.961 -22.141 -0.049 1 95.06 74 ALA B CA 1
ATOM 1716 C C . ALA B 1 74 ? 5.633 -23.25 -1.052 1 95.06 74 ALA B C 1
ATOM 1718 O O . ALA B 1 74 ? 4.461 -23.562 -1.271 1 95.06 74 ALA B O 1
ATOM 1719 N N . ALA B 1 75 ? 6.641 -23.844 -1.651 1 95.38 75 ALA B N 1
ATOM 1720 C CA . ALA B 1 75 ? 6.441 -24.875 -2.664 1 95.38 75 ALA B CA 1
ATOM 1721 C C . ALA B 1 75 ? 5.828 -26.125 -2.055 1 95.38 75 ALA B C 1
ATOM 1723 O O . ALA B 1 75 ? 5.129 -26.891 -2.74 1 95.38 75 ALA B O 1
ATOM 1724 N N . LYS B 1 76 ? 6.062 -26.312 -0.827 1 92.69 76 LYS B N 1
ATOM 1725 C CA . LYS B 1 76 ? 5.625 -27.516 -0.141 1 92.69 76 LYS B CA 1
ATOM 1726 C C . LYS B 1 76 ? 4.109 -27.531 0.051 1 92.69 76 LYS B C 1
ATOM 1728 O O . LYS B 1 76 ? 3.492 -28.594 0.117 1 92.69 76 LYS B O 1
ATOM 1733 N N . VAL B 1 77 ? 3.482 -26.453 0.134 1 91.38 77 VAL B N 1
ATOM 1734 C CA . VAL B 1 77 ? 2.061 -26.328 0.439 1 91.38 77 VAL B CA 1
ATOM 1735 C C . VAL B 1 77 ? 1.239 -27.047 -0.625 1 91.38 77 VAL B C 1
ATOM 1737 O O . VAL B 1 77 ? 0.329 -27.812 -0.299 1 91.38 77 VAL B O 1
ATOM 1740 N N . ASN B 1 78 ? 1.572 -26.875 -1.885 1 91.88 78 ASN B N 1
ATOM 1741 C CA . ASN B 1 78 ? 0.817 -27.5 -2.969 1 91.88 78 ASN B CA 1
ATOM 1742 C C . ASN B 1 78 ? 1.69 -28.438 -3.789 1 91.88 78 ASN B C 1
ATOM 1744 O O . ASN B 1 78 ? 1.279 -28.906 -4.855 1 91.88 78 ASN B O 1
ATOM 1748 N N . GLY B 1 79 ? 2.92 -28.625 -3.256 1 92.88 79 GLY B N 1
ATOM 1749 C CA . GLY B 1 79 ? 3.807 -29.562 -3.916 1 92.88 79 GLY B CA 1
ATOM 1750 C C . GLY B 1 79 ? 4.195 -29.141 -5.32 1 92.88 79 GLY B C 1
ATOM 1751 O O . GLY B 1 79 ? 4.137 -29.938 -6.254 1 92.88 79 GLY B O 1
ATOM 1752 N N . VAL B 1 80 ? 4.484 -27.875 -5.488 1 94.56 80 VAL B N 1
ATOM 1753 C CA . VAL B 1 80 ? 4.848 -27.344 -6.801 1 94.56 80 VAL B CA 1
ATOM 1754 C C . VAL B 1 80 ? 6.363 -27.219 -6.906 1 94.56 80 VAL B C 1
ATOM 1756 O O . VAL B 1 80 ? 7.082 -27.484 -5.938 1 94.56 80 VAL B O 1
ATOM 1759 N N . ASP B 1 81 ? 6.852 -26.906 -8.094 1 95.62 81 ASP B N 1
ATOM 1760 C CA . ASP B 1 81 ? 8.273 -26.828 -8.398 1 95.62 81 ASP B CA 1
ATOM 1761 C C . ASP B 1 81 ? 8.969 -25.781 -7.527 1 95.62 81 ASP B C 1
ATOM 1763 O O . ASP B 1 81 ? 8.633 -24.594 -7.605 1 95.62 81 ASP B O 1
ATOM 1767 N N . VAL B 1 82 ? 9.984 -26.188 -6.777 1 97.06 82 VAL B N 1
ATOM 1768 C CA . VAL B 1 82 ? 10.641 -25.328 -5.793 1 97.06 82 VAL B CA 1
ATOM 1769 C C . VAL B 1 82 ? 11.43 -24.234 -6.504 1 97.06 82 VAL B C 1
ATOM 1771 O O . VAL B 1 82 ? 11.492 -23.094 -6.027 1 97.06 82 VAL B O 1
ATOM 1774 N N . ASP B 1 83 ? 11.992 -24.516 -7.582 1 97.5 83 ASP B N 1
ATOM 1775 C CA . ASP B 1 83 ? 12.797 -23.531 -8.297 1 97.5 83 ASP B CA 1
ATOM 1776 C C . ASP B 1 83 ? 11.914 -22.406 -8.852 1 97.5 83 ASP B C 1
ATOM 1778 O O . ASP B 1 83 ? 12.297 -21.234 -8.82 1 97.5 83 ASP B O 1
ATOM 1782 N N . LYS B 1 84 ? 10.789 -22.766 -9.359 1 97.56 84 LYS B N 1
ATOM 1783 C CA . LYS B 1 84 ? 9.844 -21.766 -9.852 1 97.56 84 LYS B CA 1
ATOM 1784 C C . LYS B 1 84 ? 9.32 -20.891 -8.711 1 97.56 84 LYS B C 1
ATOM 1786 O O . LYS B 1 84 ? 9.188 -19.672 -8.859 1 97.56 84 LYS B O 1
ATOM 1791 N N . VAL B 1 85 ? 9.117 -21.562 -7.645 1 97.94 85 VAL B N 1
ATOM 1792 C CA . VAL B 1 85 ? 8.633 -20.844 -6.469 1 97.94 85 VAL B CA 1
ATOM 1793 C C . VAL B 1 85 ? 9.695 -19.859 -5.984 1 97.94 85 VAL B C 1
ATOM 1795 O O . VAL B 1 85 ? 9.383 -18.719 -5.633 1 97.94 85 VAL B O 1
ATOM 1798 N N . ARG B 1 86 ? 10.906 -20.234 -5.984 1 98.25 86 ARG B N 1
ATOM 1799 C CA . ARG B 1 86 ? 12 -19.359 -5.594 1 98.25 86 ARG B CA 1
ATOM 1800 C C . ARG B 1 86 ? 12.102 -18.156 -6.535 1 98.25 86 ARG B C 1
ATOM 1802 O O . ARG B 1 86 ? 12.344 -17.031 -6.094 1 98.25 86 ARG B O 1
ATOM 1809 N N . LYS B 1 87 ? 11.922 -18.406 -7.812 1 98.06 87 LYS B N 1
ATOM 1810 C CA . LYS B 1 87 ? 11.922 -17.328 -8.797 1 98.06 87 LYS B CA 1
ATOM 1811 C C . LYS B 1 87 ? 10.82 -16.312 -8.5 1 98.06 87 LYS B C 1
ATOM 1813 O O . LYS B 1 87 ? 11.039 -15.109 -8.578 1 98.06 87 LYS B O 1
ATOM 1818 N N . ILE B 1 88 ? 9.688 -16.828 -8.195 1 98.5 88 ILE B N 1
ATOM 1819 C CA . ILE B 1 88 ? 8.562 -15.961 -7.844 1 98.5 88 ILE B CA 1
ATOM 1820 C C . ILE B 1 88 ? 8.922 -15.125 -6.617 1 98.5 88 ILE B C 1
ATOM 1822 O O . ILE B 1 88 ? 8.641 -13.93 -6.574 1 98.5 88 ILE B O 1
ATOM 1826 N N . GLY B 1 89 ? 9.531 -15.781 -5.641 1 98.44 89 GLY B N 1
ATOM 1827 C CA . GLY B 1 89 ? 9.938 -15.078 -4.434 1 98.44 89 GLY B CA 1
ATOM 1828 C C . GLY B 1 89 ? 10.852 -13.906 -4.703 1 98.44 89 GLY B C 1
ATOM 1829 O O . GLY B 1 89 ? 10.672 -12.828 -4.137 1 98.44 89 GLY B O 1
ATOM 1830 N N . ILE B 1 90 ? 11.789 -14.125 -5.566 1 98.44 90 ILE B N 1
ATOM 1831 C CA . ILE B 1 90 ? 12.75 -13.086 -5.918 1 98.44 90 ILE B CA 1
ATOM 1832 C C . ILE B 1 90 ? 12.031 -11.922 -6.59 1 98.44 90 ILE B C 1
ATOM 1834 O O . ILE B 1 90 ? 12.273 -10.758 -6.262 1 98.44 90 ILE B O 1
ATOM 1838 N N . LYS B 1 91 ? 11.172 -12.203 -7.512 1 98.69 91 LYS B N 1
ATOM 1839 C CA . LYS B 1 91 ? 10.422 -11.172 -8.219 1 98.69 91 LYS B CA 1
ATOM 1840 C C . LYS B 1 91 ? 9.5 -10.414 -7.262 1 98.69 91 LYS B C 1
ATOM 1842 O O . LYS B 1 91 ? 9.344 -9.195 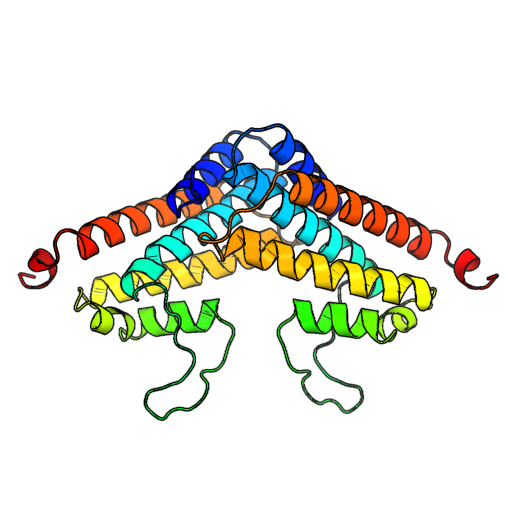-7.379 1 98.69 91 LYS B O 1
ATOM 1847 N N . LEU B 1 92 ? 8.898 -11.148 -6.371 1 98.56 92 LEU B N 1
ATOM 1848 C CA . LEU B 1 92 ? 8.055 -10.523 -5.355 1 98.56 92 LEU B CA 1
ATOM 1849 C C . LEU B 1 92 ? 8.852 -9.523 -4.523 1 98.56 92 LEU B C 1
ATOM 1851 O O . LEU B 1 92 ? 8.406 -8.398 -4.297 1 98.56 92 LEU B O 1
ATOM 1855 N N . LYS B 1 93 ? 9.961 -9.992 -4.062 1 98.38 93 LYS B N 1
ATOM 1856 C CA . LYS B 1 93 ? 10.82 -9.156 -3.242 1 98.38 93 LYS B CA 1
ATOM 1857 C C . LYS B 1 93 ? 11.227 -7.887 -3.99 1 98.38 93 LYS B C 1
ATOM 1859 O O . LYS B 1 93 ? 11.156 -6.785 -3.438 1 98.38 93 LYS B O 1
ATOM 1864 N N . MET B 1 94 ? 11.609 -8.016 -5.18 1 98.44 94 MET B N 1
ATOM 1865 C CA . MET B 1 94 ? 12.039 -6.883 -5.992 1 98.44 94 MET B CA 1
ATOM 1866 C C . MET B 1 94 ? 10.883 -5.922 -6.238 1 98.44 94 MET B C 1
ATOM 1868 O O . MET B 1 94 ? 11.039 -4.707 -6.102 1 98.44 94 MET B O 1
ATOM 1872 N N . LEU B 1 95 ? 9.734 -6.422 -6.641 1 98.69 95 LEU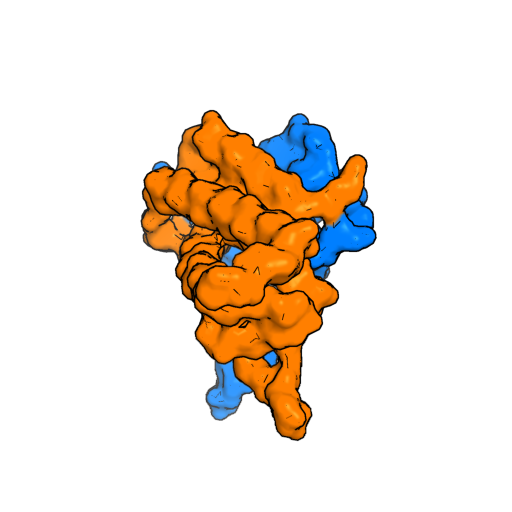 B N 1
ATOM 1873 C CA . LEU B 1 95 ? 8.602 -5.562 -6.934 1 98.69 95 LEU B CA 1
ATOM 1874 C C . LEU B 1 95 ? 8.07 -4.906 -5.664 1 98.69 95 LEU B C 1
ATOM 1876 O O . LEU B 1 95 ? 7.535 -3.793 -5.711 1 98.69 95 LEU B O 1
ATOM 1880 N N . HIS B 1 96 ? 8.172 -5.621 -4.527 1 98.25 96 HIS B N 1
ATOM 1881 C CA . HIS B 1 96 ? 7.816 -4.992 -3.26 1 98.25 96 HIS B CA 1
ATOM 1882 C C . HIS B 1 96 ? 8.648 -3.74 -3.012 1 98.25 96 HIS B C 1
ATOM 1884 O O . HIS B 1 96 ? 8.117 -2.709 -2.594 1 98.25 96 HIS B O 1
ATOM 1890 N N . ALA B 1 97 ? 9.914 -3.832 -3.262 1 98.06 97 ALA B N 1
ATOM 1891 C CA . ALA B 1 97 ? 10.781 -2.67 -3.102 1 98.06 97 ALA B CA 1
ATOM 1892 C C . ALA B 1 97 ? 10.344 -1.528 -4.02 1 98.06 97 ALA B C 1
ATOM 1894 O O . ALA B 1 97 ? 10.367 -0.361 -3.619 1 98.06 97 ALA B O 1
ATOM 1895 N N . GLN B 1 98 ? 10.016 -1.828 -5.215 1 98.38 98 GLN B N 1
ATOM 1896 C CA . GLN B 1 98 ? 9.555 -0.812 -6.156 1 98.38 98 GLN B CA 1
ATOM 1897 C C . GLN B 1 98 ? 8.242 -0.19 -5.695 1 98.38 98 GLN B C 1
ATOM 1899 O O . GLN B 1 98 ? 8.031 1.016 -5.848 1 98.38 98 GLN B O 1
ATOM 1904 N N . ARG B 1 99 ? 7.324 -1.041 -5.211 1 98.31 99 ARG B N 1
ATOM 1905 C CA . ARG B 1 99 ? 6.062 -0.534 -4.684 1 98.31 99 ARG B CA 1
ATOM 1906 C C . ARG B 1 99 ? 6.297 0.419 -3.516 1 98.31 99 ARG B C 1
ATOM 1908 O O . ARG B 1 99 ? 5.629 1.449 -3.406 1 98.31 99 ARG B O 1
ATOM 1915 N N . VAL B 1 100 ? 7.242 0.105 -2.627 1 97.12 100 VAL B N 1
ATOM 1916 C CA . VAL B 1 100 ? 7.594 0.979 -1.512 1 97.12 100 VAL B CA 1
ATOM 1917 C C . VAL B 1 100 ? 8.109 2.314 -2.045 1 97.12 100 VAL B C 1
ATOM 1919 O O . VAL B 1 100 ? 7.691 3.377 -1.583 1 97.12 100 VAL B O 1
ATOM 1922 N N . ASN B 1 101 ? 8.969 2.271 -3.016 1 97.25 101 ASN B N 1
ATOM 1923 C CA . ASN B 1 101 ? 9.461 3.502 -3.631 1 97.25 101 ASN B CA 1
ATOM 1924 C C . ASN B 1 101 ? 8.32 4.312 -4.246 1 97.25 101 ASN B C 1
ATOM 1926 O O . ASN B 1 101 ? 8.273 5.535 -4.094 1 97.25 101 ASN B O 1
ATOM 1930 N N . ALA B 1 102 ? 7.438 3.652 -4.914 1 97.75 102 ALA B N 1
ATOM 1931 C CA . ALA B 1 102 ? 6.359 4.297 -5.664 1 97.75 102 ALA B CA 1
ATOM 1932 C C . ALA B 1 102 ? 5.363 4.965 -4.723 1 97.75 102 ALA B C 1
ATOM 1934 O O . ALA B 1 102 ? 4.887 6.07 -4.996 1 97.75 102 ALA B O 1
ATOM 1935 N N . ASP B 1 103 ? 5.055 4.344 -3.615 1 97.25 103 ASP B N 1
ATOM 1936 C CA . ASP B 1 103 ? 3.971 4.824 -2.762 1 97.25 103 ASP B CA 1
ATOM 1937 C C . ASP B 1 103 ? 4.504 5.727 -1.651 1 97.25 103 ASP B C 1
ATOM 1939 O O . ASP B 1 103 ? 3.773 6.57 -1.128 1 97.25 103 ASP B O 1
ATOM 1943 N N . TYR B 1 104 ? 5.883 5.566 -1.352 1 95.88 104 TYR B N 1
ATOM 1944 C CA . TYR B 1 104 ? 6.293 6.227 -0.118 1 95.88 104 TYR B CA 1
ATOM 1945 C C . TYR B 1 104 ? 7.445 7.191 -0.372 1 95.88 104 TYR B C 1
ATOM 1947 O O . TYR B 1 104 ? 7.594 8.188 0.338 1 95.88 104 TYR B O 1
ATOM 1955 N N . ARG B 1 105 ? 8.25 6.848 -1.273 1 95.69 105 ARG B N 1
ATOM 1956 C CA . ARG B 1 105 ? 9.453 7.645 -1.479 1 95.69 105 ARG B CA 1
ATOM 1957 C C . ARG B 1 105 ? 9.25 8.672 -2.588 1 95.69 105 ARG B C 1
ATOM 1959 O O . ARG B 1 105 ? 9.805 8.531 -3.68 1 95.69 105 ARG B O 1
ATOM 1966 N N . LEU B 1 106 ? 8.609 9.742 -2.25 1 95.25 106 LEU B N 1
ATOM 1967 C CA . LEU B 1 106 ? 8.188 10.703 -3.26 1 95.25 106 LEU B CA 1
ATOM 1968 C C . LEU B 1 106 ? 9.367 11.508 -3.775 1 95.25 106 LEU B C 1
ATOM 1970 O O . LEU B 1 106 ? 9.297 12.117 -4.848 1 95.25 106 LEU B O 1
ATOM 1974 N N . GLU B 1 107 ? 10.438 11.547 -3.006 1 93.81 107 GLU B N 1
ATOM 1975 C CA . GLU B 1 107 ? 11.633 12.281 -3.395 1 93.81 107 GLU B CA 1
ATOM 1976 C C . GLU B 1 107 ? 12.406 11.539 -4.48 1 93.81 107 GLU B C 1
ATOM 1978 O O . GLU B 1 107 ? 13.266 12.125 -5.148 1 93.81 107 GLU B O 1
ATOM 1983 N N . ARG B 1 108 ? 12.109 10.25 -4.582 1 94.69 108 ARG B N 1
ATOM 1984 C CA . ARG B 1 108 ? 12.789 9.438 -5.59 1 94.69 108 ARG B CA 1
ATOM 1985 C C . ARG B 1 108 ? 12.07 9.508 -6.93 1 94.69 108 ARG B C 1
ATOM 1987 O O . ARG B 1 108 ? 10.852 9.305 -7 1 94.69 108 ARG B O 1
ATOM 1994 N N . LYS B 1 109 ? 12.766 9.836 -7.938 1 93.19 109 LYS B N 1
ATOM 1995 C CA . LYS B 1 109 ? 12.188 9.836 -9.273 1 93.19 109 LYS B CA 1
ATOM 1996 C C . LYS B 1 109 ? 12.023 8.414 -9.805 1 93.19 109 LYS B C 1
ATOM 1998 O O . LYS B 1 109 ? 12.914 7.578 -9.641 1 93.19 109 LYS B O 1
ATOM 2003 N N . ILE B 1 110 ? 10.898 8.18 -10.383 1 95.12 110 ILE B N 1
ATOM 2004 C CA . ILE B 1 110 ? 10.625 6.852 -10.93 1 95.12 110 ILE B CA 1
ATOM 2005 C C . ILE B 1 110 ? 10.359 6.953 -12.43 1 95.12 110 ILE B C 1
ATOM 2007 O O . ILE B 1 110 ? 9.586 7.809 -12.875 1 95.12 110 ILE B O 1
ATOM 2011 N N . ASN B 1 111 ? 11 6.07 -13.117 1 93.25 111 ASN B N 1
ATOM 2012 C CA . ASN B 1 111 ? 10.891 6.078 -14.57 1 93.25 111 ASN B CA 1
ATOM 2013 C C . ASN B 1 111 ? 9.758 5.172 -15.055 1 93.25 111 ASN B C 1
ATOM 2015 O O . ASN B 1 111 ? 9.492 4.129 -14.453 1 93.25 111 ASN B O 1
ATOM 2019 N N . ARG B 1 112 ? 9.25 5.559 -16.172 1 96.62 112 ARG B N 1
ATOM 2020 C CA . ARG B 1 112 ? 8.148 4.816 -16.781 1 96.62 112 ARG B CA 1
ATOM 2021 C C . ARG B 1 112 ? 8.586 3.402 -17.156 1 96.62 112 ARG B C 1
ATOM 2023 O O . ARG B 1 112 ? 7.793 2.461 -17.062 1 96.62 112 ARG B O 1
ATOM 2030 N N . ILE B 1 113 ? 9.797 3.217 -17.516 1 97.88 113 ILE B N 1
ATOM 2031 C CA . ILE B 1 113 ? 10.305 1.908 -17.906 1 97.88 113 ILE B CA 1
ATOM 2032 C C . ILE B 1 113 ? 10.219 0.943 -16.734 1 97.88 113 ILE B C 1
ATOM 2034 O O . ILE B 1 113 ? 9.969 -0.25 -16.922 1 97.88 113 ILE B O 1
ATOM 2038 N N . THR B 1 114 ? 10.438 1.466 -15.555 1 98.06 114 THR B N 1
ATOM 2039 C CA . THR B 1 114 ? 10.32 0.647 -14.352 1 98.06 114 THR B CA 1
ATOM 2040 C C . THR B 1 114 ? 8.891 0.12 -14.203 1 98.06 114 THR B C 1
ATOM 2042 O O . THR B 1 114 ? 8.688 -1.039 -13.836 1 98.06 114 THR B O 1
ATOM 2045 N N . ALA B 1 115 ? 7.949 0.979 -14.516 1 98.62 115 ALA B N 1
ATOM 2046 C CA . ALA B 1 115 ? 6.551 0.583 -14.406 1 98.62 115 ALA B CA 1
ATOM 2047 C C . ALA B 1 115 ? 6.191 -0.469 -15.453 1 98.62 115 ALA B C 1
ATOM 2049 O O . ALA B 1 115 ? 5.473 -1.426 -15.156 1 98.62 115 ALA B O 1
ATOM 2050 N N . ILE B 1 116 ? 6.664 -0.277 -16.641 1 98.69 116 ILE B N 1
ATOM 2051 C CA . ILE B 1 116 ? 6.414 -1.23 -17.703 1 98.69 116 ILE B CA 1
ATOM 2052 C C . ILE B 1 116 ? 7 -2.592 -17.344 1 98.69 116 ILE B C 1
ATOM 2054 O O . ILE B 1 116 ? 6.328 -3.619 -17.469 1 98.69 116 ILE B O 1
ATOM 2058 N N . SER B 1 117 ? 8.211 -2.574 -16.828 1 98.69 117 SER B N 1
ATOM 2059 C CA . SER B 1 117 ? 8.867 -3.807 -16.422 1 98.69 117 SER B CA 1
ATOM 2060 C C . SER B 1 117 ? 8.125 -4.469 -15.258 1 98.69 117 SER B C 1
ATOM 2062 O O . SER B 1 117 ? 8.008 -5.695 -15.211 1 98.69 117 SER B O 1
ATOM 2064 N N . ALA B 1 118 ? 7.695 -3.672 -14.312 1 98.81 118 ALA B N 1
ATOM 2065 C CA . ALA B 1 118 ? 6.945 -4.188 -13.172 1 98.81 118 ALA B CA 1
ATOM 2066 C C . ALA B 1 118 ? 5.684 -4.918 -13.633 1 98.81 118 ALA B C 1
ATOM 2068 O O . ALA B 1 118 ? 5.387 -6.016 -13.156 1 98.81 118 ALA B O 1
ATOM 2069 N N . LEU B 1 119 ? 4.977 -4.277 -14.539 1 98.81 119 LEU B N 1
ATOM 2070 C CA . LEU B 1 119 ? 3.758 -4.891 -15.055 1 98.81 119 LEU B CA 1
ATOM 2071 C C . LEU B 1 119 ? 4.074 -6.188 -15.789 1 98.81 119 LEU B C 1
ATOM 2073 O O . LEU B 1 119 ? 3.385 -7.195 -15.609 1 98.81 119 LEU B O 1
ATOM 2077 N N . GLN B 1 120 ? 5.09 -6.176 -16.594 1 98.75 120 GLN B N 1
ATOM 2078 C CA . GLN B 1 120 ? 5.484 -7.363 -17.328 1 98.75 120 GLN B CA 1
ATOM 2079 C C . GLN B 1 120 ? 5.848 -8.508 -16.391 1 98.75 120 GLN B C 1
ATOM 2081 O O . GLN B 1 120 ? 5.434 -9.648 -16.609 1 98.75 120 GLN B O 1
ATOM 2086 N N . ASP B 1 121 ? 6.637 -8.188 -15.406 1 98.75 121 ASP B N 1
ATOM 2087 C CA . ASP B 1 121 ? 7.016 -9.188 -14.414 1 98.75 121 ASP B CA 1
ATOM 2088 C C . ASP B 1 121 ? 5.785 -9.766 -13.719 1 98.75 121 ASP B C 1
ATOM 2090 O O . ASP B 1 121 ? 5.68 -10.984 -13.531 1 98.75 121 ASP B O 1
ATOM 2094 N N . ALA B 1 122 ? 4.891 -8.891 -13.344 1 98.81 122 ALA B N 1
ATOM 2095 C CA . ALA B 1 122 ? 3.686 -9.328 -12.648 1 98.81 122 ALA B CA 1
ATOM 2096 C C . ALA B 1 122 ? 2.836 -10.242 -13.531 1 98.81 122 ALA B C 1
ATOM 2098 O O . ALA B 1 122 ? 2.311 -11.25 -13.062 1 98.81 122 ALA B O 1
ATOM 2099 N N . GLU B 1 123 ? 2.713 -9.898 -14.742 1 98.62 123 GLU B N 1
ATOM 2100 C CA . GLU B 1 123 ? 1.941 -10.703 -15.68 1 98.62 123 GLU B CA 1
ATOM 2101 C C . GLU B 1 123 ? 2.602 -12.055 -15.922 1 98.62 123 GLU B C 1
ATOM 2103 O O . GLU B 1 123 ? 1.917 -13.078 -16.016 1 98.62 123 GLU B O 1
ATOM 2108 N N . GLU B 1 124 ? 3.873 -12.039 -16.047 1 98.31 124 GLU B N 1
ATOM 2109 C CA . GLU B 1 124 ? 4.613 -13.281 -16.203 1 98.31 124 GLU B CA 1
ATOM 2110 C C . GLU B 1 124 ? 4.418 -14.203 -15 1 98.31 124 GLU B C 1
ATOM 2112 O O . GLU B 1 124 ? 4.227 -15.406 -15.156 1 98.31 124 GLU B O 1
ATOM 2117 N N . ILE B 1 125 ? 4.504 -13.633 -13.844 1 98.31 125 ILE B N 1
ATOM 2118 C CA . ILE B 1 125 ? 4.344 -14.414 -12.625 1 98.31 125 ILE B CA 1
ATOM 2119 C C . ILE B 1 125 ? 2.918 -14.945 -12.539 1 98.31 125 ILE B C 1
ATOM 2121 O O . ILE B 1 125 ? 2.703 -16.094 -12.133 1 98.31 125 ILE B O 1
ATOM 2125 N N . ASP B 1 126 ? 1.956 -14.125 -12.883 1 97.81 126 ASP B N 1
ATOM 2126 C CA . ASP B 1 126 ? 0.569 -14.578 -12.883 1 97.81 126 ASP B CA 1
ATOM 2127 C C . ASP B 1 126 ? 0.392 -15.797 -13.789 1 97.81 126 ASP B C 1
ATOM 2129 O O . ASP B 1 126 ? -0.254 -16.766 -13.398 1 97.81 126 ASP B O 1
ATOM 2133 N N . ALA B 1 127 ? 0.945 -15.75 -14.953 1 97.31 127 ALA B N 1
ATOM 2134 C CA . ALA B 1 127 ? 0.873 -16.859 -15.898 1 97.31 127 ALA B CA 1
ATOM 2135 C C . ALA B 1 127 ? 1.575 -18.109 -15.344 1 97.31 127 ALA B C 1
ATOM 2137 O O . ALA B 1 127 ? 1.087 -19.219 -15.5 1 97.31 127 ALA B O 1
ATOM 2138 N N . LEU B 1 128 ? 2.723 -17.891 -14.766 1 97.19 128 LEU B N 1
ATOM 2139 C CA . LEU B 1 128 ? 3.488 -18.984 -14.172 1 97.19 128 LEU B CA 1
ATOM 2140 C C . LEU B 1 128 ? 2.691 -19.672 -13.062 1 97.19 128 LEU B C 1
ATOM 2142 O O . LEU B 1 128 ? 2.645 -20.891 -13 1 97.19 128 LEU B O 1
ATOM 2146 N N . VAL B 1 129 ? 2.074 -18.906 -12.211 1 96.94 129 VAL B N 1
ATOM 2147 C CA . VAL B 1 129 ? 1.268 -19.438 -11.117 1 96.94 129 VAL B CA 1
ATOM 2148 C C . VAL B 1 129 ? 0.088 -20.234 -11.688 1 96.94 129 VAL B C 1
ATOM 2150 O O . VAL B 1 129 ? -0.233 -21.312 -11.195 1 96.94 129 VAL B O 1
ATOM 2153 N N . ASP B 1 130 ? -0.545 -19.688 -12.719 1 95.06 130 ASP B N 1
ATOM 2154 C CA . ASP B 1 130 ? -1.655 -20.375 -13.367 1 95.06 130 ASP B CA 1
ATOM 2155 C C . ASP B 1 130 ? -1.229 -21.75 -13.867 1 95.06 130 ASP B C 1
ATOM 2157 O O . ASP B 1 130 ? -1.946 -22.734 -13.68 1 95.06 130 ASP B O 1
ATOM 2161 N N . ARG B 1 131 ? -0.119 -21.781 -14.461 1 95.19 131 ARG B N 1
ATOM 2162 C CA . ARG B 1 131 ? 0.386 -23.047 -15 1 95.19 131 ARG B CA 1
ATOM 2163 C C . ARG B 1 131 ? 0.691 -24.031 -13.883 1 95.19 131 ARG B C 1
ATOM 2165 O O . ARG B 1 131 ? 0.384 -25.219 -14 1 95.19 131 ARG B O 1
ATOM 2172 N N . MET B 1 132 ? 1.291 -23.531 -12.867 1 94.38 132 MET B N 1
ATOM 2173 C CA . MET B 1 132 ? 1.683 -24.391 -11.742 1 94.38 132 MET B CA 1
ATOM 2174 C C . MET B 1 132 ? 0.455 -24.938 -11.023 1 94.38 132 MET B C 1
ATOM 2176 O O . MET B 1 132 ? 0.451 -26.078 -10.57 1 94.38 132 MET B O 1
ATOM 2180 N N . MET B 1 133 ? -0.513 -24.156 -10.93 1 92.06 133 MET B N 1
ATOM 2181 C CA . MET B 1 133 ? -1.683 -24.531 -10.133 1 92.06 133 MET B CA 1
ATOM 2182 C C . MET B 1 133 ? -2.65 -25.375 -10.961 1 92.06 133 MET B C 1
ATOM 2184 O O . MET B 1 133 ? -3.408 -26.172 -10.406 1 92.06 133 MET B O 1
ATOM 2188 N N . ASN B 1 134 ? -2.799 -25.203 -12.227 1 85.88 134 ASN B N 1
ATOM 2189 C CA . ASN B 1 134 ? -3.723 -25.953 -13.062 1 85.88 134 ASN B CA 1
ATOM 2190 C C . ASN B 1 134 ? -3.08 -27.234 -13.594 1 85.88 134 ASN B C 1
ATOM 2192 O O . ASN B 1 134 ? -3.781 -28.188 -13.961 1 85.88 134 ASN B O 1
ATOM 2196 N N . ASN B 1 135 ? -1.698 -27.312 -13.906 1 70 135 ASN B N 1
ATOM 2197 C CA . ASN B 1 135 ? -1.037 -28.531 -14.391 1 70 135 ASN B CA 1
ATOM 2198 C C . ASN B 1 135 ? -0.032 -29.062 -13.375 1 70 135 ASN B C 1
ATOM 2200 O O . ASN B 1 135 ? 1.177 -28.891 -13.547 1 70 135 ASN B O 1
ATOM 2204 N N . PRO B 1 136 ? -0.376 -29.531 -12.195 1 57.28 136 PRO B N 1
ATOM 2205 C CA . PRO B 1 136 ? 0.581 -30 -11.195 1 57.28 136 PRO B CA 1
ATOM 2206 C C . PRO B 1 136 ? 1.537 -31.062 -11.742 1 57.28 136 PRO B C 1
ATOM 2208 O O . PRO B 1 136 ? 2.643 -31.219 -11.227 1 57.28 136 PRO B O 1
ATOM 2211 N N . ASP B 1 137 ? 1.158 -31.812 -12.656 1 54.5 137 ASP B N 1
ATOM 2212 C CA . ASP B 1 137 ? 1.97 -32.906 -13.148 1 54.5 137 ASP B CA 1
ATOM 2213 C C . ASP B 1 137 ? 3.217 -32.406 -13.867 1 54.5 137 ASP B C 1
ATOM 2215 O O . ASP B 1 137 ? 4.238 -33.094 -13.914 1 54.5 137 ASP B O 1
ATOM 2219 N N . ASP B 1 138 ? 3.227 -31.312 -14.367 1 49.94 138 ASP B N 1
ATOM 2220 C CA . ASP B 1 138 ? 4.391 -30.875 -15.133 1 49.94 138 ASP B CA 1
ATOM 2221 C C . ASP B 1 138 ? 5.566 -30.562 -14.203 1 49.94 138 ASP B C 1
ATOM 2223 O O . ASP B 1 138 ? 6.68 -30.312 -14.672 1 49.94 138 ASP B O 1
ATOM 2227 N N . SER B 1 139 ? 5.438 -30.312 -13 1 46.97 139 SER B N 1
ATOM 2228 C CA . SER B 1 139 ? 6.547 -30.078 -12.086 1 46.97 139 SER B CA 1
ATOM 2229 C C . SER B 1 139 ? 7.406 -31.328 -11.93 1 46.97 139 SER B C 1
ATOM 2231 O O . SER B 1 139 ? 8.477 -31.281 -11.32 1 46.97 139 SER B O 1
ATOM 2233 N N . LEU B 1 140 ? 6.891 -32.562 -11.992 1 41.16 140 LEU B N 1
ATOM 2234 C CA . LEU B 1 140 ? 7.605 -33.812 -11.727 1 41.16 140 LEU B CA 1
ATOM 2235 C C . LEU B 1 140 ? 8.578 -34.156 -12.859 1 41.16 140 LEU B C 1
ATOM 2237 O O . LEU B 1 140 ? 9.523 -34.906 -12.672 1 41.16 140 LEU B O 1
ATOM 2241 N N . THR B 1 141 ? 8.227 -33.906 -14.109 1 37.34 141 THR B N 1
ATOM 2242 C CA . THR B 1 141 ? 9.078 -34.5 -15.141 1 37.34 141 THR B CA 1
ATOM 2243 C C . THR B 1 141 ? 10.328 -33.656 -15.359 1 37.34 141 THR B C 1
ATOM 2245 O O . THR B 1 141 ? 11.133 -33.938 -16.25 1 37.34 141 THR B O 1
ATOM 2248 N N . ALA B 1 142 ? 10.523 -32.5 -14.672 1 37.91 142 ALA B N 1
ATOM 2249 C CA . ALA B 1 142 ? 11.859 -32 -15.016 1 37.91 142 ALA B CA 1
ATOM 2250 C C . ALA B 1 142 ? 12.93 -32.688 -14.172 1 37.91 142 ALA B C 1
ATOM 2252 O O . ALA B 1 142 ? 12.664 -33.125 -13.047 1 37.91 142 ALA B O 1
#

Foldseek 3Di:
DDDALVNLLVQLVVLLVDDDLLSLLSSLLSLLSSLVRLLCVLQVVDFDQADPVRHGDDDDRLVSRLVCQLVQVSCVNQVFANVLSNVSSVLSVVSVVSNCCSPPVPVDGDDSVSSVVSSVSSVVSSVVSVCCVVPVPVRPPD/DDDALVNLLVQLVVLLVDDDLLSLLSSLLSLLSSLVRLLCVLQVVDFDQADPVRHGDDDDRLVSRLVCQLVQVSCVNQVFANVLSNVSSVLSVVSVVSNCCSPPVPVDGDDSVSSVVSSVSSVVSSVVSVCCVVPVVVRPPD

Solvent-accessible surface area (backbone atoms only — not comparable to full-atom values): 14533 Å² total; per-residue (Å²): 120,83,57,51,41,67,46,28,41,50,49,15,54,55,26,64,73,48,82,56,54,59,29,32,26,48,10,24,39,27,9,33,49,16,29,50,50,36,55,26,59,53,41,74,71,53,62,68,55,48,47,99,84,64,44,73,52,72,74,55,72,70,54,28,38,26,48,34,18,51,71,31,60,37,18,61,72,67,63,46,43,43,69,62,32,23,51,50,12,51,52,45,47,53,36,47,54,49,24,47,42,46,75,66,37,54,88,56,87,71,58,59,65,57,21,54,50,36,36,51,52,21,51,50,49,39,52,51,45,51,47,49,70,74,44,57,69,67,51,68,77,110,123,85,56,50,41,66,46,28,41,50,50,15,54,55,26,64,74,47,82,57,54,59,28,32,26,47,11,25,38,26,10,32,48,16,28,51,51,36,54,26,59,54,43,73,71,52,63,68,56,48,47,98,84,65,44,72,51,70,74,54,73,70,54,28,38,26,47,33,17,52,72,32,60,36,18,61,70,67,65,46,46,42,67,61,33,23,52,49,13,51,52,46,49,53,36,49,54,50,24,48,42,45,74,64,36,54,89,57,86,71,58,60,67,56,21,53,50,38,37,50,51,20,51,51,48,39,52,50,44,51,48,51,70,74,45,59,68,66,54,67,78,107

Secondary structure (DSSP, 8-state):
----HHHHHHHHHHHTTS-SHHHHHHHHHHHHHHHHHHHHGGGTT----B-TTSPBPSS-HHHHHHHHHHTTHHHHHHT--HHHHHHHHHHHHHHHHHHHHHHH-TTS---HHHHHHHHHHHHHHHHHHHHHHH-GGGGT--/----HHHHHHHHHHHTTS-SHHHHHHHHHHHHHHHHHHHHGGGTT----B-TTSPBPSS-HHHHHHHHHHTTHHHHHHT--HHHHHHHHHHHHHHHHHHHHHHH-TTS---HHHHHHHHHHHHHHHHHHHHHHH-GGGGT--